Protein AF-0000000078333696 (afdb_homodimer)

Sequence (226 aa):
MVEEHDRLLPIANVGRIMKQILPANAKISKEAKETIQECASEFISFVTVEASDKCHKENRKTVNGDDICWALGSLGLDHHAEATGRYLYKFREFERERANQSKAITAGREQKDMVEEHDRLLPIANVGRIMKQILPANAKISKEAKETIQECASEFISFVTVEASDKCHKENRKTVNGDDICWALGSLGLDHHAEATGRYLYKFREFERERANQSKAITAGREQKD

Foldseek 3Di:
DCPPVNQWDDLVVQVVVVCVVDDPPDDDDPVRSVVCRVVVSVVVVQLVVQLVVVCVVVVHDDRDLVSSLVSCVVVVNPVVSVVSVVVVVVVVVVVVVVVVVVVVVVVVVVVVD/DCPPVNQWDDLVVQVVVVCVVDPPPDDDDPVRSVVCRVVVSVVVVQLVVQLVVVCVVVVHDDRDLVSSLVSCVVVVNPVVSVVSVVVVVVVVVVVVVVVVVVVVVVVVVVVVD

Solvent-accessible surface area (backbone atoms only — not comparable to full-atom values): 11996 Å² total; per-residue (Å²): 127,84,54,81,74,61,63,43,54,61,56,70,60,48,44,50,41,43,54,70,70,45,62,90,82,52,43,71,36,71,55,23,47,51,44,50,26,52,49,47,31,47,49,50,42,51,38,43,48,48,14,43,52,53,30,50,76,67,76,45,54,61,33,36,41,67,37,42,35,49,23,27,44,74,72,68,35,47,68,53,18,51,54,43,44,52,52,50,49,54,50,50,53,48,52,51,48,51,52,50,50,55,52,50,57,56,54,55,53,61,74,73,105,126,86,56,82,76,62,63,44,57,61,56,70,60,48,44,50,40,42,54,72,68,45,63,91,83,52,43,71,35,72,57,22,47,52,44,51,26,51,48,46,30,47,50,50,42,52,39,44,48,48,14,43,51,53,29,49,77,66,74,45,53,60,34,35,42,66,36,43,34,48,23,28,42,74,72,68,35,46,70,54,19,52,56,43,44,53,52,52,50,54,50,48,53,49,50,51,49,51,52,50,51,55,52,48,56,57,54,56,52,62,74,73,103

Organism: Daucus carota subsp. sativus (NCBI:txid79200)

pLDDT: mean 87.22, std 14.12, range [25.44, 98.31]

Secondary structure (DSSP, 8-state):
---GGGSS--HHHHHHHHHHHS-TT-EE-HHHHHHHHHHHHHHHHHHHHHHHHHHHHTT-SEE-HHHHHHHHHHTT-HHHHHHHHHHHHHHHHHHHHHHHHHHHHHHHHHHH-/---GGGSS--HHHHHHHHHHHS-TT-EE-HHHHHHHHHHHHHHHHHHHHHHHHHHHHTT-SEE-HHHHHHHHHHTT-HHHHHHHHHHHHHHHHHHHHHHHHHHHHHHHHHHH-

Structure (mmCIF, N/CA/C/O backbone):
data_AF-0000000078333696-model_v1
#
loop_
_entity.id
_entity.type
_entity.pdbx_description
1 polymer 'Transcription factor CBF/NF-Y/archaeal histone domain-containing protein'
#
loop_
_atom_site.group_PDB
_atom_site.id
_atom_site.type_symbol
_atom_site.label_atom_id
_atom_site.label_alt_id
_atom_site.label_comp_id
_atom_site.label_asym_id
_atom_site.label_entity_id
_atom_site.label_seq_id
_atom_site.pdbx_PDB_ins_code
_atom_site.Cartn_x
_atom_site.Cartn_y
_atom_site.Cartn_z
_atom_site.occupancy
_atom_site.B_iso_or_equiv
_atom_site.auth_seq_id
_atom_site.auth_comp_id
_atom_site.auth_asym_id
_atom_site.auth_atom_id
_atom_site.pdbx_PDB_model_num
ATOM 1 N N . MET A 1 1 ? 13.523 13.781 -15.227 1 25.58 1 MET A N 1
ATOM 2 C CA . MET A 1 1 ? 12.953 12.531 -15.727 1 25.58 1 MET A CA 1
ATOM 3 C C . MET A 1 1 ? 12.508 11.633 -14.57 1 25.58 1 MET A C 1
ATOM 5 O O . MET A 1 1 ? 13.336 11.156 -13.797 1 25.58 1 MET A O 1
ATOM 9 N N . VAL A 1 2 ? 11.594 11.914 -13.797 1 37.41 2 VAL A N 1
ATOM 10 C CA . VAL A 1 2 ? 11.195 11.18 -12.602 1 37.41 2 VAL A CA 1
ATOM 11 C C . VAL A 1 2 ? 11.211 9.68 -12.891 1 37.41 2 VAL A C 1
ATOM 13 O O . VAL A 1 2 ? 10.516 9.211 -13.797 1 37.41 2 VAL A O 1
ATOM 16 N N . GLU A 1 3 ? 12.273 8.875 -12.945 1 42.75 3 GLU A N 1
ATOM 17 C CA . GLU A 1 3 ? 12.5 7.496 -13.359 1 42.75 3 GLU A CA 1
ATOM 18 C C . GLU A 1 3 ? 11.352 6.59 -12.922 1 42.75 3 GLU A C 1
ATOM 20 O O . GLU A 1 3 ? 10.727 6.832 -11.898 1 42.75 3 GLU A O 1
ATOM 25 N N . GLU A 1 4 ? 10.641 5.891 -13.797 1 44.59 4 GLU A N 1
ATOM 26 C CA . GLU A 1 4 ? 9.586 4.898 -13.672 1 44.59 4 GLU A CA 1
ATOM 27 C C . GLU A 1 4 ? 9.664 4.172 -12.328 1 44.59 4 GLU A C 1
ATOM 29 O O . GLU A 1 4 ? 8.641 3.812 -11.742 1 44.59 4 GLU A O 1
ATOM 34 N N . HIS A 1 5 ? 10.961 4.039 -11.742 1 52.16 5 HIS A N 1
ATOM 35 C CA . HIS A 1 5 ? 11.312 3.344 -10.508 1 52.16 5 HIS A CA 1
ATOM 36 C C . HIS A 1 5 ? 10.812 4.105 -9.281 1 52.16 5 HIS A C 1
ATOM 38 O O . HIS A 1 5 ? 10.547 3.506 -8.242 1 52.16 5 HIS A O 1
ATOM 44 N N . ASP A 1 6 ? 10.391 5.379 -9.656 1 66.19 6 ASP A N 1
ATOM 45 C CA . ASP A 1 6 ? 10.141 6.27 -8.531 1 66.19 6 ASP A CA 1
ATOM 46 C C . ASP A 1 6 ? 8.664 6.25 -8.133 1 66.19 6 ASP A C 1
ATOM 48 O O . ASP A 1 6 ? 8.305 6.727 -7.051 1 66.19 6 ASP A O 1
ATOM 52 N N . ARG A 1 7 ? 7.969 5.535 -8.883 1 87.19 7 ARG A N 1
ATOM 53 C CA . ARG A 1 7 ? 6.535 5.672 -8.641 1 87.19 7 ARG A CA 1
ATOM 54 C C . ARG A 1 7 ? 5.988 4.457 -7.898 1 87.19 7 ARG A C 1
ATOM 56 O O . ARG A 1 7 ? 4.91 4.516 -7.305 1 87.19 7 ARG A O 1
ATOM 63 N N . LEU A 1 8 ? 6.742 3.5 -7.887 1 94.19 8 LEU A N 1
ATOM 64 C CA . LEU A 1 8 ? 6.262 2.258 -7.293 1 94.19 8 LEU A CA 1
ATOM 65 C C . LEU A 1 8 ? 7.02 1.945 -6.004 1 94.19 8 LEU A C 1
ATOM 67 O O . LEU A 1 8 ? 8.188 2.301 -5.867 1 94.19 8 LEU A O 1
ATOM 71 N N . LEU A 1 9 ? 6.273 1.305 -5.176 1 96.94 9 LEU A N 1
ATOM 72 C CA . LEU A 1 9 ? 6.949 0.754 -4.008 1 96.94 9 LEU A CA 1
ATOM 73 C C . LEU A 1 9 ? 8.023 -0.243 -4.422 1 96.94 9 LEU A C 1
A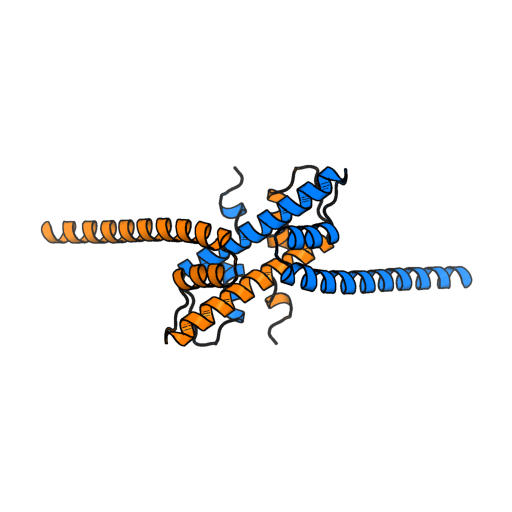TOM 75 O O . LEU A 1 9 ? 7.836 -1.013 -5.367 1 96.94 9 LEU A O 1
ATOM 79 N N . PRO A 1 10 ? 9.203 -0.18 -3.658 1 95.5 10 PRO A N 1
ATOM 80 C CA . PRO A 1 10 ? 10.172 -1.238 -3.955 1 95.5 10 PRO A CA 1
ATOM 81 C C . PRO A 1 10 ? 9.578 -2.639 -3.816 1 95.5 10 PRO A C 1
ATOM 83 O O . PRO A 1 10 ? 8.961 -2.951 -2.799 1 95.5 10 PRO A O 1
ATOM 86 N N . ILE A 1 11 ? 9.859 -3.475 -4.754 1 95.81 11 ILE A N 1
ATOM 87 C CA . ILE A 1 11 ? 9.227 -4.785 -4.859 1 95.81 11 ILE A CA 1
ATOM 88 C C . ILE A 1 11 ? 9.688 -5.668 -3.699 1 95.81 11 ILE A C 1
ATOM 90 O O . ILE A 1 11 ? 8.922 -6.5 -3.205 1 95.81 11 ILE A O 1
ATOM 94 N N . ALA A 1 12 ? 10.992 -5.48 -3.283 1 95.81 12 ALA A N 1
ATOM 95 C CA . ALA A 1 12 ? 11.516 -6.273 -2.178 1 95.81 12 ALA A CA 1
ATOM 96 C C . ALA A 1 12 ? 10.742 -6.008 -0.892 1 95.81 12 ALA A C 1
ATOM 98 O O . ALA A 1 12 ? 10.523 -6.922 -0.092 1 95.81 12 ALA A O 1
ATOM 99 N N . ASN A 1 13 ? 10.328 -4.82 -0.695 1 96 13 ASN A N 1
ATOM 100 C CA . ASN A 1 13 ? 9.539 -4.469 0.484 1 96 13 ASN A CA 1
ATOM 101 C C . ASN A 1 13 ? 8.148 -5.09 0.435 1 96 13 ASN A C 1
ATOM 103 O O . ASN A 1 13 ? 7.637 -5.566 1.452 1 96 13 ASN A O 1
ATOM 107 N N . VAL A 1 14 ? 7.488 -5.031 -0.714 1 97.31 14 VAL A N 1
ATOM 108 C CA . VAL A 1 14 ? 6.18 -5.641 -0.924 1 97.31 14 VAL A CA 1
ATOM 109 C C . VAL A 1 14 ? 6.258 -7.141 -0.668 1 97.31 14 VAL A C 1
ATOM 111 O O . VAL A 1 14 ? 5.445 -7.695 0.077 1 97.31 14 VAL A O 1
ATOM 114 N N . GLY A 1 15 ? 7.25 -7.758 -1.287 1 96.81 15 GLY A N 1
ATOM 115 C CA . GLY A 1 15 ? 7.441 -9.188 -1.108 1 96.81 15 GLY A CA 1
ATOM 116 C C . GLY A 1 15 ? 7.637 -9.586 0.342 1 96.81 15 GLY A C 1
ATOM 117 O O . GLY A 1 15 ? 7.148 -10.633 0.776 1 96.81 15 GLY A O 1
ATOM 118 N N . ARG A 1 16 ? 8.391 -8.797 1.044 1 96.06 16 ARG A N 1
ATOM 119 C CA . ARG A 1 16 ? 8.641 -9.07 2.457 1 96.06 16 ARG A CA 1
ATOM 120 C C . ARG A 1 16 ? 7.336 -9.094 3.246 1 96.06 16 ARG A C 1
ATOM 122 O O . ARG A 1 16 ? 7.109 -10 4.051 1 96.06 16 ARG A O 1
ATOM 129 N N . ILE A 1 17 ? 6.469 -8.125 3.045 1 97 17 ILE A N 1
ATOM 130 C CA . ILE A 1 17 ? 5.191 -8.062 3.746 1 97 17 ILE A CA 1
ATOM 131 C C . ILE A 1 17 ? 4.328 -9.266 3.357 1 97 17 ILE A C 1
ATOM 133 O O . ILE A 1 17 ? 3.693 -9.883 4.215 1 97 17 ILE A O 1
ATOM 137 N N . MET A 1 18 ? 4.301 -9.57 2.092 1 97.5 18 MET A N 1
ATOM 138 C CA . MET A 1 18 ? 3.494 -10.695 1.628 1 97.5 18 MET A CA 1
ATOM 139 C C . MET A 1 18 ? 3.961 -12 2.266 1 97.5 18 MET A C 1
ATOM 141 O O . MET A 1 18 ? 3.145 -12.789 2.732 1 97.5 18 MET A O 1
ATOM 145 N N . LYS A 1 19 ? 5.195 -12.227 2.287 1 96.38 19 LYS A N 1
ATOM 146 C CA . LYS A 1 19 ? 5.762 -13.469 2.795 1 96.38 19 LYS A CA 1
ATOM 147 C C . LYS A 1 19 ? 5.422 -13.672 4.27 1 96.38 19 LYS A C 1
ATOM 149 O O . LYS A 1 19 ? 5.227 -14.805 4.719 1 96.38 19 LYS A O 1
ATOM 154 N N . GLN A 1 20 ? 5.383 -12.633 4.973 1 95.12 20 GLN A N 1
ATOM 155 C CA . GLN A 1 20 ? 5.117 -12.695 6.406 1 95.12 20 GLN A CA 1
ATOM 156 C C . GLN A 1 20 ? 3.699 -13.203 6.676 1 95.12 20 GLN A C 1
ATOM 158 O O . GLN A 1 20 ? 3.418 -13.727 7.758 1 95.12 20 GLN A O 1
ATOM 163 N N . ILE A 1 21 ? 2.83 -13.023 5.781 1 93.62 21 ILE A N 1
ATOM 164 C CA . ILE A 1 21 ? 1.417 -13.344 5.945 1 93.62 21 ILE A CA 1
ATOM 165 C C . ILE A 1 21 ? 1.172 -14.805 5.555 1 93.62 21 ILE A C 1
ATOM 167 O O . ILE A 1 21 ? 0.173 -15.398 5.957 1 93.62 21 ILE A O 1
ATOM 171 N N . LEU A 1 22 ? 2.053 -15.328 4.816 1 95.31 22 LEU A N 1
ATOM 172 C CA . LEU A 1 22 ? 1.836 -16.641 4.203 1 95.31 22 LEU A CA 1
ATOM 173 C C . LEU A 1 22 ? 2.41 -17.75 5.078 1 95.31 22 LEU A C 1
ATOM 175 O O . LEU A 1 22 ? 3.365 -17.531 5.824 1 95.31 22 LEU A O 1
ATOM 179 N N . PRO A 1 23 ? 1.743 -18.953 4.98 1 92.5 23 PRO A N 1
ATOM 180 C CA . PRO A 1 23 ? 2.391 -20.109 5.609 1 92.5 23 PRO A CA 1
ATOM 181 C C . PRO A 1 23 ? 3.777 -20.391 5.039 1 92.5 23 PRO A C 1
ATOM 183 O O . PRO A 1 23 ? 4.102 -19.938 3.941 1 92.5 23 PRO A O 1
ATOM 186 N N . ALA A 1 24 ? 4.574 -21.172 5.777 1 91.19 24 ALA A N 1
ATOM 187 C CA . ALA A 1 24 ? 5.98 -21.422 5.457 1 91.19 24 ALA A CA 1
ATOM 188 C C . ALA A 1 24 ? 6.121 -22.125 4.109 1 91.19 24 ALA A C 1
ATOM 190 O O . ALA A 1 24 ? 7.094 -21.906 3.385 1 91.19 24 ALA A O 1
ATOM 191 N N . ASN A 1 25 ? 5.188 -22.922 3.73 1 92.69 25 ASN A N 1
ATOM 192 C CA . ASN A 1 25 ? 5.32 -23.734 2.527 1 92.69 25 ASN A CA 1
ATOM 193 C C . ASN A 1 25 ? 4.688 -23.062 1.317 1 92.69 25 ASN A C 1
ATOM 195 O O . ASN A 1 25 ? 4.703 -23.609 0.213 1 92.69 25 ASN A O 1
ATOM 199 N N . ALA A 1 26 ? 4.172 -21.875 1.542 1 95.56 26 ALA A N 1
ATOM 200 C CA . ALA A 1 26 ? 3.516 -21.172 0.44 1 95.56 26 ALA A CA 1
ATOM 201 C C . ALA A 1 26 ? 4.527 -20.391 -0.394 1 95.56 26 ALA A C 1
ATOM 203 O O . ALA A 1 26 ? 5.555 -19.938 0.124 1 95.56 26 ALA A O 1
ATOM 204 N N . LYS A 1 27 ? 4.273 -20.281 -1.709 1 97.25 27 LYS A N 1
ATOM 205 C CA . LYS A 1 27 ? 5.098 -19.531 -2.648 1 97.25 27 LYS A CA 1
ATOM 206 C C . LYS A 1 27 ? 4.305 -18.391 -3.275 1 97.25 27 LYS A C 1
ATOM 208 O O . LYS A 1 27 ? 3.074 -18.406 -3.283 1 97.25 27 LYS A O 1
ATOM 213 N N . ILE A 1 28 ? 5.059 -17.453 -3.727 1 98.06 28 ILE A N 1
ATOM 214 C CA . ILE A 1 28 ? 4.488 -16.297 -4.41 1 98.06 28 ILE A CA 1
ATOM 215 C C . ILE A 1 28 ? 5.152 -16.125 -5.777 1 98.06 28 ILE A C 1
ATOM 217 O O . ILE A 1 28 ? 6.383 -16.094 -5.875 1 98.06 28 ILE A O 1
ATOM 221 N N . SER A 1 29 ? 4.328 -16.047 -6.746 1 96.19 29 SER A N 1
ATOM 222 C CA . SER A 1 29 ? 4.895 -15.852 -8.078 1 96.19 29 SER A CA 1
ATOM 223 C C . SER A 1 29 ? 5.422 -14.43 -8.25 1 96.19 29 SER A C 1
ATOM 225 O O . SER A 1 29 ? 5.047 -13.531 -7.492 1 96.19 29 SER A O 1
ATOM 227 N N . LYS A 1 30 ? 6.293 -14.242 -9.273 1 93.06 30 LYS A N 1
ATOM 228 C CA . LYS A 1 30 ? 6.785 -12.906 -9.617 1 93.06 30 LYS A CA 1
ATOM 229 C C . LYS A 1 30 ? 5.637 -11.984 -10.016 1 93.06 30 LYS A C 1
ATOM 231 O O . LYS A 1 30 ? 5.59 -10.828 -9.602 1 93.06 30 LYS A O 1
ATOM 236 N N . GLU A 1 31 ? 4.746 -12.438 -10.711 1 92.19 31 GLU A N 1
ATOM 237 C CA . GLU A 1 31 ? 3.605 -11.648 -11.18 1 92.19 31 GLU A CA 1
ATOM 238 C C . GLU A 1 31 ? 2.721 -11.211 -10.016 1 92.19 31 GLU A C 1
ATOM 240 O O . GLU A 1 31 ? 2.178 -10.109 -10.023 1 92.19 31 GLU A O 1
ATOM 245 N N . ALA A 1 32 ? 2.559 -12.109 -9.102 1 95.88 32 ALA A N 1
ATOM 246 C CA . ALA A 1 32 ? 1.756 -11.766 -7.93 1 95.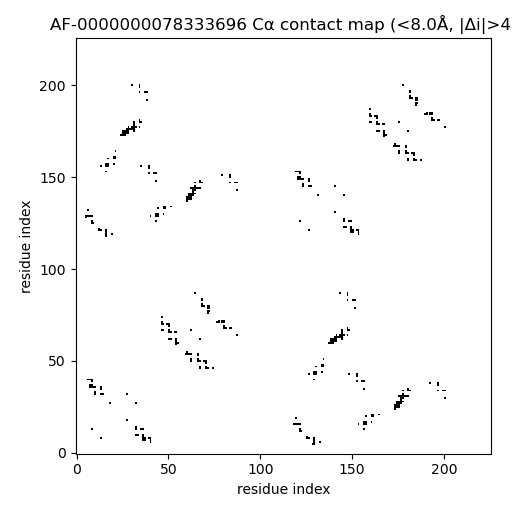88 32 ALA A CA 1
ATOM 247 C C . ALA A 1 32 ? 2.379 -10.609 -7.156 1 95.88 32 ALA A C 1
ATOM 249 O O . ALA A 1 32 ? 1.685 -9.664 -6.773 1 95.88 32 ALA A O 1
ATOM 250 N N . LYS A 1 33 ? 3.637 -10.688 -6.957 1 95.88 33 LYS A N 1
ATOM 251 C CA . LYS A 1 33 ? 4.344 -9.617 -6.262 1 95.88 33 LYS A CA 1
ATOM 252 C C . LYS A 1 33 ? 4.215 -8.289 -7.016 1 95.88 33 LYS A C 1
ATOM 254 O O . LYS A 1 33 ? 3.969 -7.246 -6.406 1 95.88 33 LYS A O 1
ATOM 259 N N . GLU A 1 34 ? 4.387 -8.375 -8.258 1 93.19 34 GLU A N 1
ATOM 260 C CA . GLU A 1 34 ? 4.312 -7.172 -9.086 1 93.19 34 GLU A CA 1
ATOM 261 C C . GLU A 1 34 ? 2.898 -6.594 -9.094 1 93.19 34 GLU A C 1
ATOM 263 O O . GLU A 1 34 ? 2.721 -5.375 -9.141 1 93.19 34 GLU A O 1
ATOM 268 N N . THR A 1 35 ? 1.94 -7.453 -9.078 1 93.5 35 THR A N 1
ATOM 269 C CA . THR A 1 35 ? 0.55 -7.012 -9.039 1 93.5 35 THR A CA 1
ATOM 270 C C . THR A 1 35 ? 0.254 -6.266 -7.742 1 93.5 35 THR A C 1
ATOM 272 O O . THR A 1 35 ? -0.361 -5.195 -7.762 1 93.5 35 T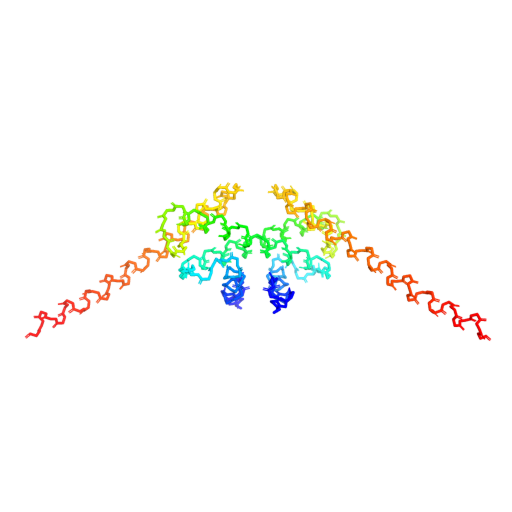HR A O 1
ATOM 275 N N . ILE A 1 36 ? 0.665 -6.809 -6.617 1 97 36 ILE A N 1
ATOM 276 C CA . ILE A 1 36 ? 0.468 -6.148 -5.332 1 97 36 ILE A CA 1
ATOM 277 C C . ILE A 1 36 ? 1.27 -4.852 -5.289 1 97 36 ILE A C 1
ATOM 279 O O . ILE A 1 36 ? 0.814 -3.852 -4.727 1 97 36 ILE A O 1
ATOM 283 N N . GLN A 1 37 ? 2.457 -4.918 -5.863 1 95.56 37 GLN A N 1
ATOM 284 C CA . GLN A 1 37 ? 3.277 -3.713 -5.934 1 95.56 37 GLN A CA 1
ATOM 285 C C . GLN A 1 37 ? 2.52 -2.57 -6.605 1 95.56 37 GLN A C 1
ATOM 287 O O . GLN A 1 37 ? 2.48 -1.455 -6.086 1 95.56 37 GLN A O 1
ATOM 292 N N . GLU A 1 38 ? 1.954 -2.812 -7.688 1 92.56 38 GLU A N 1
ATOM 293 C CA . GLU A 1 38 ? 1.198 -1.819 -8.445 1 92.56 38 GLU A CA 1
ATOM 294 C C . GLU A 1 38 ? -0.027 -1.348 -7.664 1 92.56 38 GLU A C 1
ATOM 296 O O . GLU A 1 38 ? -0.242 -0.144 -7.504 1 92.56 38 GLU A O 1
ATOM 301 N N . CYS A 1 39 ? -0.829 -2.266 -7.172 1 93.56 39 CYS A N 1
ATOM 302 C CA . CYS A 1 39 ? -2.076 -1.916 -6.5 1 93.56 39 CYS A CA 1
ATOM 303 C C . CYS A 1 39 ? -1.806 -1.141 -5.215 1 93.56 39 CYS A C 1
ATOM 305 O O . CYS A 1 39 ? -2.496 -0.164 -4.918 1 93.56 39 CYS A O 1
ATOM 307 N N . ALA A 1 40 ? -0.78 -1.563 -4.449 1 96.44 40 ALA A N 1
ATOM 308 C CA . ALA A 1 40 ? -0.454 -0.885 -3.197 1 96.44 40 ALA A CA 1
ATOM 309 C C . ALA A 1 40 ? 0.069 0.525 -3.459 1 96.44 40 ALA A C 1
ATOM 311 O O . ALA A 1 40 ? -0.253 1.46 -2.721 1 96.44 40 ALA A O 1
ATOM 312 N N . SER A 1 41 ? 0.91 0.677 -4.496 1 95.25 41 SER A N 1
ATOM 313 C CA . SER A 1 41 ? 1.396 2.002 -4.863 1 95.25 41 SER A CA 1
ATOM 314 C C . SER A 1 41 ? 0.251 2.914 -5.293 1 95.25 41 SER A C 1
ATOM 316 O O . SER A 1 41 ? 0.209 4.086 -4.914 1 95.25 41 SER A O 1
ATOM 318 N N . GLU A 1 42 ? -0.638 2.469 -6.031 1 93.81 42 GLU A N 1
ATOM 319 C 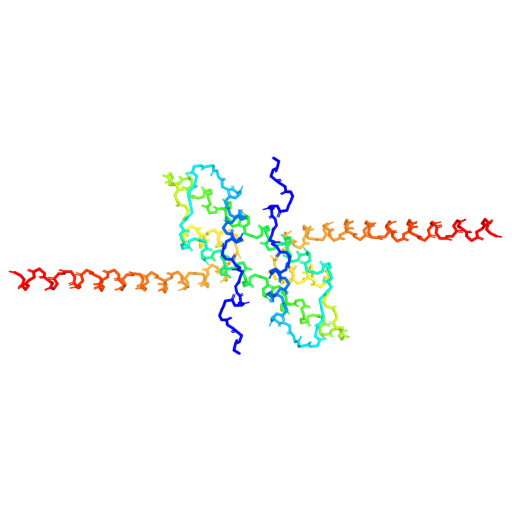CA . GLU A 1 42 ? -1.814 3.225 -6.449 1 93.81 42 GLU A CA 1
ATOM 320 C C . GLU A 1 42 ? -2.693 3.584 -5.254 1 93.81 42 GLU A C 1
ATOM 322 O O . GLU A 1 42 ? -3.252 4.68 -5.195 1 93.81 42 GLU A O 1
ATOM 327 N N . PHE A 1 43 ? -2.863 2.572 -4.387 1 95.56 43 PHE A N 1
ATOM 328 C CA . PHE A 1 43 ? -3.617 2.799 -3.158 1 95.56 43 PHE A CA 1
ATOM 329 C C . PHE A 1 43 ? -3.08 4.012 -2.408 1 95.56 43 PHE A C 1
ATOM 331 O O . PHE A 1 43 ? -3.844 4.902 -2.029 1 95.56 43 PHE A O 1
ATOM 338 N N . ILE A 1 44 ? -1.782 4.086 -2.225 1 97.44 44 ILE A N 1
ATOM 339 C CA . ILE A 1 44 ? -1.144 5.211 -1.551 1 97.44 44 ILE A CA 1
ATOM 340 C C . ILE A 1 44 ? -1.428 6.5 -2.318 1 97.44 44 ILE A C 1
ATOM 342 O O . ILE A 1 44 ? -1.806 7.512 -1.725 1 97.44 44 ILE A O 1
ATOM 346 N N . SER A 1 45 ? -1.252 6.441 -3.594 1 95.81 45 SER A N 1
ATOM 347 C CA . SER A 1 45 ? -1.44 7.621 -4.43 1 95.81 45 SER A CA 1
ATOM 348 C C . SER A 1 45 ? -2.877 8.125 -4.359 1 95.81 45 SER A C 1
ATOM 350 O O . SER A 1 45 ? -3.111 9.328 -4.211 1 95.81 45 SER A O 1
ATOM 352 N N . PHE A 1 46 ? -3.826 7.27 -4.398 1 95.38 46 PHE A N 1
ATOM 353 C CA . PHE A 1 46 ? -5.234 7.648 -4.414 1 95.38 46 PHE A CA 1
ATOM 354 C C . PHE A 1 46 ? -5.637 8.305 -3.098 1 95.38 46 PHE A C 1
ATOM 356 O O . PHE A 1 46 ? -6.309 9.336 -3.094 1 95.38 46 PHE A O 1
ATOM 363 N N . VAL A 1 47 ? -5.273 7.68 -2.072 1 97.56 47 VAL A N 1
ATOM 364 C CA . VAL A 1 47 ? -5.605 8.242 -0.765 1 97.56 47 VAL A CA 1
ATOM 365 C C . VAL A 1 47 ? -4.934 9.602 -0.597 1 97.56 47 VAL A C 1
ATOM 367 O O . VAL A 1 47 ? -5.543 10.547 -0.097 1 97.56 47 VAL A O 1
ATOM 370 N N . THR A 1 48 ? -3.672 9.68 -1.004 1 98.12 48 THR A N 1
ATOM 371 C CA . THR A 1 48 ? -2.91 10.922 -0.867 1 98.12 48 THR A CA 1
ATOM 372 C C . THR A 1 48 ? -3.543 12.039 -1.688 1 98.12 48 THR A C 1
ATOM 374 O O . THR A 1 48 ? -3.672 13.172 -1.212 1 98.12 48 THR A O 1
ATOM 377 N N . VAL A 1 49 ? -3.908 11.742 -2.877 1 97.56 49 VAL A N 1
ATOM 378 C CA . VAL A 1 49 ? -4.539 12.727 -3.744 1 97.56 49 VAL A CA 1
ATOM 379 C C . VAL A 1 49 ? -5.836 13.227 -3.107 1 97.56 49 VAL A C 1
ATOM 381 O O . VAL A 1 49 ? -6.082 14.43 -3.043 1 97.56 49 VAL A O 1
ATOM 384 N N . GLU A 1 50 ? -6.641 12.328 -2.641 1 98.12 50 GLU A N 1
ATOM 385 C CA . GLU A 1 50 ? -7.91 12.664 -2.004 1 98.12 50 GLU A CA 1
ATOM 386 C C . GLU A 1 50 ? -7.699 13.539 -0.771 1 98.12 50 GLU A C 1
ATOM 388 O O . GLU A 1 50 ? -8.406 14.531 -0.576 1 98.12 50 GLU A O 1
ATOM 393 N N . ALA A 1 51 ? -6.785 13.164 0.038 1 98.31 51 ALA A N 1
ATOM 394 C CA . ALA A 1 51 ? -6.465 13.922 1.242 1 98.31 51 ALA A CA 1
ATOM 395 C C . ALA A 1 51 ? -5.926 15.312 0.891 1 98.31 51 ALA A C 1
ATOM 397 O O . ALA A 1 51 ? -6.297 16.297 1.521 1 98.31 51 ALA A O 1
ATOM 398 N N . SER A 1 52 ? -5.094 15.312 -0.072 1 98 52 SER A N 1
ATOM 399 C CA . SER A 1 52 ? -4.492 16.562 -0.513 1 98 52 SER A CA 1
ATOM 400 C C . SER A 1 52 ? -5.547 17.531 -1.053 1 98 52 SER A C 1
ATOM 402 O O . SER A 1 52 ? -5.488 18.734 -0.793 1 98 52 SER A O 1
ATOM 404 N N . ASP A 1 53 ? -6.457 17.031 -1.835 1 97.5 53 ASP A N 1
ATOM 405 C CA . ASP A 1 53 ? -7.543 17.828 -2.383 1 97.5 53 ASP A CA 1
ATOM 406 C C . ASP A 1 53 ? -8.359 18.484 -1.269 1 97.5 53 ASP A C 1
ATOM 408 O O . ASP A 1 53 ? -8.711 19.656 -1.35 1 97.5 53 ASP A O 1
ATOM 412 N N . LYS A 1 54 ? -8.695 17.703 -0.29 1 97 54 LYS A N 1
ATOM 413 C CA . LYS A 1 54 ? -9.414 18.234 0.866 1 97 54 LYS A CA 1
ATOM 414 C C . LYS A 1 54 ? -8.617 19.328 1.558 1 97 54 LYS A C 1
ATOM 416 O O . LYS A 1 54 ? -9.164 20.391 1.896 1 97 54 LYS A O 1
ATOM 421 N N . CYS A 1 55 ? -7.398 19 1.771 1 96.75 55 CYS A N 1
ATOM 422 C CA . CYS A 1 55 ? -6.504 19.953 2.412 1 96.75 55 CYS A CA 1
ATOM 423 C C . CYS A 1 55 ? -6.457 21.266 1.632 1 96.75 55 CYS A C 1
ATOM 425 O O . CYS A 1 55 ? -6.516 22.344 2.221 1 96.75 55 CYS A O 1
ATOM 427 N N . HIS A 1 56 ? -6.379 21.219 0.366 1 95.75 56 HIS A N 1
ATOM 428 C CA . HIS A 1 56 ? -6.316 22.375 -0.511 1 95.75 56 HIS A CA 1
ATOM 429 C C . HIS A 1 56 ? -7.621 23.172 -0.468 1 95.75 56 HIS A C 1
ATOM 431 O O . HIS A 1 56 ? -7.602 24.406 -0.406 1 95.75 56 HIS A O 1
ATOM 437 N N . LYS A 1 57 ? -8.688 22.5 -0.511 1 97.12 57 LYS A N 1
ATOM 438 C CA . LYS A 1 57 ? -9.992 23.141 -0.456 1 97.12 57 LYS A CA 1
ATOM 439 C C . LYS A 1 57 ? -10.164 23.922 0.844 1 97.12 57 LYS A C 1
ATOM 441 O O . LYS A 1 57 ? -10.875 24.922 0.881 1 97.12 57 LYS A O 1
ATOM 446 N N . GLU A 1 58 ? -9.461 23.5 1.855 1 97.81 58 GLU A N 1
ATOM 447 C CA . GLU A 1 58 ? -9.539 24.141 3.162 1 97.81 58 GLU A CA 1
ATOM 448 C C . GLU A 1 58 ? -8.438 25.172 3.336 1 97.81 58 GLU A C 1
ATOM 450 O O . GLU A 1 58 ? -8.25 25.719 4.43 1 97.81 58 GLU A O 1
ATOM 455 N N . ASN A 1 59 ? -7.703 25.516 2.393 1 96.81 59 ASN A N 1
ATOM 456 C CA . ASN A 1 59 ? -6.629 26.5 2.348 1 96.81 59 ASN A CA 1
ATOM 457 C C . ASN A 1 59 ? -5.531 26.188 3.359 1 96.81 59 ASN A C 1
ATOM 459 O O . ASN A 1 59 ? -5.035 27.078 4.047 1 96.81 59 ASN A O 1
ATOM 463 N N . ARG A 1 60 ? -5.277 24.938 3.484 1 96.88 60 ARG A N 1
ATOM 464 C CA . ARG A 1 60 ? -4.172 24.469 4.309 1 96.88 60 ARG A CA 1
ATOM 465 C C . ARG A 1 60 ? -3.025 23.953 3.443 1 96.88 60 ARG A C 1
ATOM 467 O O . ARG A 1 60 ? -3.234 23.578 2.287 1 96.88 60 ARG A O 1
ATOM 474 N N . LYS A 1 61 ? -1.897 23.969 4.07 1 95.88 61 LYS A N 1
ATOM 475 C CA . LYS A 1 61 ? -0.718 23.562 3.309 1 95.88 61 LYS A CA 1
ATOM 476 C C . LYS A 1 61 ? -0.243 22.172 3.717 1 95.88 61 LYS A C 1
ATOM 478 O O . LYS A 1 61 ? 0.404 21.484 2.932 1 95.88 61 LYS A O 1
ATOM 483 N N . THR A 1 62 ? -0.505 21.797 4.977 1 98 62 THR A N 1
ATOM 484 C CA . THR A 1 62 ? 0.003 20.547 5.523 1 98 62 THR A CA 1
ATOM 485 C C . THR A 1 62 ? -1.101 19.5 5.578 1 98 62 THR A C 1
ATOM 487 O O . THR A 1 62 ? -2.117 19.688 6.246 1 98 62 THR A O 1
ATOM 490 N N . VAL A 1 63 ? -0.894 18.391 4.797 1 98.06 63 VAL A N 1
ATOM 491 C CA . VAL A 1 63 ? -1.76 17.219 4.906 1 98.06 63 VAL A CA 1
ATOM 492 C C . VAL A 1 63 ? -1.495 16.5 6.23 1 98.06 63 VAL A C 1
ATOM 494 O O . VAL A 1 63 ? -0.362 16.109 6.516 1 98.06 63 VAL A O 1
ATOM 497 N N . ASN A 1 64 ? -2.486 16.359 7.027 1 95.69 64 ASN A N 1
ATOM 498 C CA . ASN A 1 64 ? -2.307 15.734 8.336 1 95.69 64 ASN A CA 1
ATOM 499 C C . ASN A 1 64 ? -3.02 14.383 8.422 1 95.69 64 ASN A C 1
ATOM 501 O O . ASN A 1 64 ? -3.555 13.898 7.426 1 95.69 64 ASN A O 1
ATOM 505 N N . GLY A 1 65 ? -2.926 13.766 9.57 1 95.19 65 GLY A N 1
ATOM 506 C CA . GLY A 1 65 ? -3.5 12.445 9.773 1 95.19 65 GLY A CA 1
ATOM 507 C C . GLY A 1 65 ? -5.008 12.414 9.594 1 95.19 65 GLY A C 1
ATOM 508 O O . GLY A 1 65 ? -5.555 11.453 9.055 1 95.19 65 GLY A O 1
ATOM 509 N N . ASP A 1 66 ? -5.625 13.516 10.062 1 94.62 66 ASP A N 1
ATOM 510 C CA . ASP A 1 66 ? -7.078 13.586 9.93 1 94.62 66 ASP A CA 1
ATOM 511 C C . ASP A 1 66 ? -7.492 13.617 8.461 1 94.62 66 ASP A C 1
ATOM 513 O O . ASP A 1 66 ? -8.531 13.078 8.094 1 94.62 66 ASP A O 1
ATOM 517 N N . ASP A 1 67 ? -6.73 14.281 7.688 1 97.12 67 ASP A N 1
ATOM 518 C CA . ASP A 1 67 ? -7.008 14.328 6.254 1 97.12 67 ASP A CA 1
ATOM 519 C C . ASP A 1 67 ? -6.969 12.922 5.648 1 97.12 67 ASP A C 1
ATOM 521 O O . ASP A 1 67 ? -7.797 12.594 4.797 1 97.12 67 ASP A O 1
ATOM 525 N N . ILE A 1 68 ? -6.004 12.156 6.094 1 97.44 68 ILE A N 1
ATOM 526 C CA . ILE A 1 68 ? -5.855 10.805 5.574 1 97.44 68 ILE A CA 1
ATOM 527 C C . ILE A 1 68 ? -7.047 9.953 6.008 1 97.44 68 ILE A C 1
ATOM 529 O O . ILE A 1 68 ? -7.629 9.227 5.195 1 97.44 68 ILE A O 1
ATOM 533 N N . CYS A 1 69 ? -7.406 10.016 7.25 1 9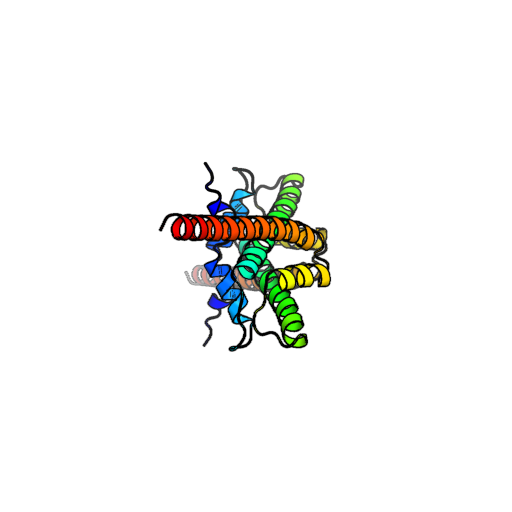5.31 69 CYS A N 1
ATOM 534 C CA . CYS A 1 69 ? -8.547 9.25 7.746 1 95.31 69 CYS A CA 1
ATOM 535 C C . CYS A 1 69 ? -9.812 9.609 6.984 1 95.31 69 CYS A C 1
ATOM 537 O O . CYS A 1 69 ? -10.594 8.727 6.613 1 95.31 69 CYS A O 1
ATOM 539 N N . TRP A 1 70 ? -9.992 10.844 6.816 1 96.44 70 TRP A N 1
ATOM 540 C CA . TRP A 1 70 ? -11.148 11.297 6.059 1 96.44 70 TRP A CA 1
ATOM 541 C C . TRP A 1 70 ? -11.125 10.742 4.637 1 96.44 70 TRP A C 1
ATOM 543 O O . TRP A 1 70 ? -12.148 10.305 4.121 1 96.44 70 TRP A O 1
ATOM 553 N N . ALA A 1 71 ? -10.016 10.859 3.957 1 98 71 ALA A N 1
ATOM 554 C CA . ALA A 1 71 ? -9.875 10.375 2.586 1 98 71 ALA A CA 1
ATOM 555 C C . ALA A 1 71 ? -10.227 8.898 2.486 1 98 71 ALA A C 1
ATOM 557 O O . ALA A 1 71 ? -10.914 8.477 1.549 1 98 71 ALA A O 1
ATOM 558 N N . LEU A 1 72 ? -9.742 8.117 3.434 1 96.62 72 LEU A N 1
ATOM 559 C CA . LEU A 1 72 ? -10.07 6.695 3.465 1 96.62 72 LEU A CA 1
ATOM 560 C C . LEU A 1 72 ? -11.578 6.488 3.521 1 96.62 72 LEU A C 1
ATOM 562 O O . LEU A 1 72 ? -12.125 5.684 2.766 1 96.62 72 LEU A O 1
ATOM 566 N N . GLY A 1 73 ? -12.219 7.191 4.398 1 95.56 73 GLY A N 1
ATOM 567 C CA . GLY A 1 73 ? -13.672 7.121 4.457 1 95.56 73 GLY A CA 1
ATOM 568 C C . GLY A 1 73 ? -14.344 7.539 3.162 1 95.56 73 GLY A C 1
ATOM 569 O O . GLY A 1 73 ? -15.289 6.895 2.705 1 95.56 73 GLY A O 1
ATOM 570 N N . SER A 1 74 ? -13.875 8.562 2.588 1 96.44 74 SER A N 1
ATOM 571 C CA . SER A 1 74 ? -14.438 9.102 1.353 1 96.44 74 SER A CA 1
ATOM 572 C C . SER A 1 74 ? -14.305 8.102 0.207 1 96.44 74 SER A C 1
ATOM 574 O O . SER A 1 74 ? -15.141 8.07 -0.695 1 96.44 74 SER A O 1
ATOM 576 N N . LEU A 1 75 ? -13.344 7.289 0.25 1 94.25 75 LEU A N 1
ATOM 577 C CA . LEU A 1 75 ? -13.07 6.316 -0.802 1 94.25 75 LEU A CA 1
ATOM 578 C C . LEU A 1 75 ? -13.742 4.984 -0.497 1 94.25 75 LEU A C 1
ATOM 580 O O . LEU A 1 75 ? -13.578 4.016 -1.238 1 94.25 75 LEU A O 1
ATOM 584 N N . GLY A 1 76 ? -14.445 4.949 0.612 1 92.25 76 GLY A N 1
ATOM 585 C CA . GLY A 1 76 ? -15.18 3.74 0.946 1 92.25 76 GLY A CA 1
ATOM 586 C C . GLY A 1 76 ? -14.344 2.715 1.683 1 92.25 76 GLY A C 1
ATOM 587 O O . GLY A 1 76 ? -14.703 1.537 1.741 1 92.25 76 GLY A O 1
ATOM 588 N N . LEU A 1 77 ? -13.219 3.113 2.213 1 92.81 77 LEU A N 1
ATOM 589 C CA . LEU A 1 77 ? -12.328 2.254 2.986 1 92.81 77 LEU A CA 1
ATOM 590 C C . LEU A 1 77 ? -12.547 2.455 4.484 1 92.81 77 LEU A C 1
ATOM 592 O O . LEU A 1 77 ? -11.594 2.695 5.227 1 92.81 77 LEU A O 1
ATOM 596 N N . ASP A 1 78 ? -13.734 2.225 4.824 1 91.06 78 ASP A N 1
ATOM 597 C CA . ASP A 1 78 ? -14.164 2.531 6.184 1 91.06 78 ASP A CA 1
ATOM 598 C C . ASP A 1 78 ? -13.398 1.691 7.203 1 91.06 78 ASP A C 1
ATOM 600 O O . ASP A 1 78 ? -13.078 2.168 8.297 1 91.06 78 ASP A O 1
ATOM 604 N N . HIS A 1 79 ? -13.195 0.502 6.82 1 87.88 79 HIS A N 1
ATOM 605 C CA . HIS A 1 79 ? -12.445 -0.356 7.73 1 87.88 79 HIS A CA 1
ATOM 606 C C . HIS A 1 79 ? -11.055 0.207 7.996 1 87.88 79 HIS A C 1
ATOM 608 O O . HIS A 1 79 ? -10.625 0.276 9.148 1 87.88 79 HIS A O 1
ATOM 614 N N . HIS A 1 80 ? -10.477 0.614 6.973 1 89.56 80 HIS A N 1
ATOM 615 C CA . HIS A 1 80 ? -9.156 1.213 7.117 1 89.56 80 HIS A CA 1
ATOM 616 C C . HIS A 1 80 ? -9.227 2.539 7.867 1 89.56 80 HIS A C 1
ATOM 618 O O . HIS A 1 80 ? -8.352 2.852 8.672 1 89.56 80 HIS A O 1
ATOM 624 N N . ALA A 1 81 ? -10.219 3.277 7.551 1 92.12 81 ALA A N 1
ATOM 625 C CA . ALA A 1 81 ? -10.398 4.566 8.211 1 92.12 81 ALA A CA 1
ATOM 626 C C . ALA A 1 81 ? -10.508 4.398 9.727 1 92.12 81 ALA A C 1
ATOM 628 O O . ALA A 1 81 ? -9.883 5.141 10.484 1 92.12 81 ALA A O 1
ATOM 629 N N . GLU A 1 82 ? -11.25 3.438 10.109 1 88.06 82 GLU A N 1
ATOM 630 C CA . GLU A 1 82 ? -11.469 3.186 11.531 1 88.06 82 GLU A CA 1
ATOM 631 C C . GLU A 1 82 ? -10.18 2.734 12.211 1 88.06 82 GLU A C 1
ATOM 633 O O . GLU A 1 82 ? -9.852 3.203 13.305 1 88.06 82 GLU A O 1
ATOM 638 N N . ALA A 1 83 ? -9.562 1.83 11.633 1 81.88 83 ALA A N 1
ATOM 639 C CA . ALA A 1 83 ? -8.32 1.307 12.195 1 81.88 83 ALA A CA 1
ATOM 640 C C . ALA A 1 83 ? -7.273 2.406 12.32 1 81.88 83 ALA A C 1
ATOM 642 O O . ALA A 1 83 ? -6.613 2.529 13.352 1 81.88 83 ALA A O 1
ATOM 643 N N . THR A 1 84 ? -7.18 3.137 11.273 1 85.69 84 THR A N 1
ATOM 644 C CA . THR A 1 84 ? -6.23 4.246 11.258 1 85.69 84 THR A CA 1
ATOM 645 C C . THR A 1 84 ? -6.621 5.301 12.289 1 85.69 84 THR A C 1
ATOM 647 O O . THR A 1 84 ? -5.754 5.891 12.938 1 85.69 84 THR A O 1
ATOM 650 N N . GLY A 1 85 ? -7.859 5.52 12.43 1 86.62 85 GLY A N 1
ATOM 651 C CA . GLY A 1 85 ? -8.328 6.449 13.445 1 86.62 85 GLY A CA 1
ATOM 652 C C . GLY A 1 85 ? -7.949 6.039 14.852 1 86.62 85 GLY A C 1
ATOM 653 O O . GLY A 1 85 ? -7.574 6.883 15.672 1 86.62 85 GLY A O 1
ATOM 654 N N . ARG A 1 86 ? -8.016 4.84 15.094 1 82.94 86 ARG A N 1
ATOM 655 C CA . ARG A 1 86 ? -7.633 4.328 16.406 1 82.94 86 ARG A CA 1
ATOM 656 C C . ARG A 1 86 ? -6.145 4.547 16.656 1 82.94 86 ARG A C 1
ATOM 658 O O . ARG A 1 86 ? -5.75 4.941 17.766 1 82.94 86 ARG A O 1
ATOM 665 N N . TYR A 1 87 ? -5.477 4.25 15.672 1 77 87 TYR A N 1
ATOM 666 C CA . TYR A 1 87 ? -4.039 4.488 15.773 1 77 87 TYR A CA 1
ATOM 667 C C . TYR A 1 87 ? -3.75 5.961 16.047 1 77 87 TYR A C 1
ATOM 669 O O . TYR A 1 87 ? -2.951 6.293 16.922 1 77 87 TYR A O 1
ATOM 677 N N . LEU A 1 88 ? -4.426 6.797 15.219 1 82.12 88 LEU A N 1
ATOM 678 C CA . LEU A 1 88 ? -4.211 8.234 15.344 1 82.12 88 LEU A CA 1
ATOM 679 C C . LEU A 1 88 ? -4.586 8.719 16.75 1 82.12 88 LEU A C 1
ATOM 681 O O . LEU A 1 88 ? -3.9 9.562 17.328 1 82.12 88 LEU A O 1
ATOM 685 N N . TYR A 1 89 ? -5.578 8.156 17.172 1 82 89 TYR A N 1
ATOM 686 C CA . TYR A 1 89 ? -6.023 8.531 18.516 1 82 89 TYR A CA 1
ATOM 687 C C . TYR A 1 89 ? -4.969 8.18 19.562 1 82 89 TYR A C 1
ATOM 689 O O . TYR A 1 89 ? -4.637 9 20.422 1 82 89 TYR A O 1
ATOM 697 N N . LYS A 1 90 ? -4.469 7.035 19.547 1 79.38 90 LYS A N 1
ATOM 698 C CA . LYS A 1 90 ? -3.449 6.594 20.5 1 79.38 90 LYS A CA 1
ATOM 699 C C . LYS A 1 90 ? -2.186 7.438 20.375 1 79.38 90 LYS A C 1
ATOM 701 O O . LYS A 1 90 ? -1.561 7.777 21.375 1 79.38 90 LYS A O 1
ATOM 706 N N . PHE A 1 91 ? -1.884 7.738 19.234 1 73.94 91 PHE A N 1
ATOM 707 C CA . PHE A 1 91 ? -0.708 8.562 18.969 1 73.94 91 PHE A CA 1
ATOM 708 C C . PHE A 1 91 ? -0.863 9.945 19.594 1 73.94 91 PHE A C 1
ATOM 710 O O . PHE A 1 91 ? 0.066 10.453 20.219 1 73.94 91 PHE A O 1
ATOM 717 N N . ARG A 1 92 ? -1.942 10.547 19.484 1 79.12 92 ARG A N 1
ATOM 718 C CA . ARG A 1 92 ? -2.182 11.898 19.984 1 79.12 92 ARG A CA 1
ATOM 719 C C . ARG A 1 92 ? -2.225 11.906 21.516 1 79.12 92 ARG A C 1
ATOM 721 O O . ARG A 1 92 ? -1.766 12.852 22.156 1 79.12 92 ARG A O 1
ATOM 728 N N . GLU A 1 93 ? -2.797 10.828 21.938 1 78.94 93 GLU A N 1
ATOM 729 C CA . GLU A 1 93 ? -2.816 10.719 23.391 1 78.94 93 GLU A CA 1
ATOM 730 C C . GLU A 1 93 ? -1.403 10.656 23.969 1 78.94 93 GLU A C 1
ATOM 732 O O . GLU A 1 93 ? -1.108 11.289 24.984 1 78.94 93 GLU A O 1
ATOM 737 N N . PHE A 1 94 ? -0.637 9.938 23.25 1 74 94 PHE A N 1
ATOM 738 C CA . PHE A 1 94 ? 0.746 9.781 23.688 1 74 94 PHE A CA 1
ATOM 739 C C . PHE A 1 94 ? 1.5 11.102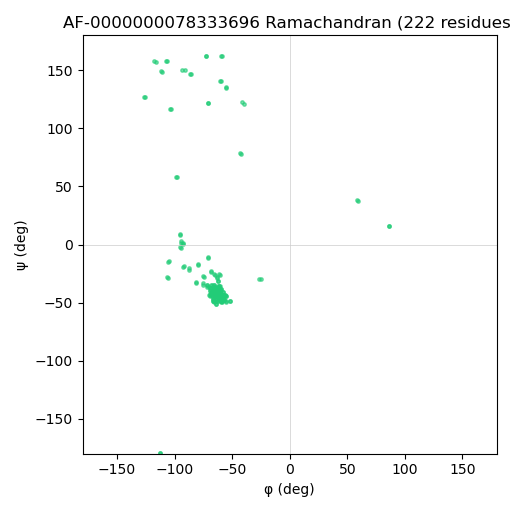 23.562 1 74 94 PHE A C 1
ATOM 741 O O . PHE A 1 94 ? 2.27 11.469 24.453 1 74 94 PHE A O 1
ATOM 748 N N . GLU A 1 95 ? 1.299 11.781 22.453 1 73.75 95 GLU A N 1
ATOM 749 C CA . GLU A 1 95 ? 1.974 13.055 22.234 1 73.75 95 GLU A CA 1
ATOM 750 C C . GLU A 1 95 ? 1.512 14.102 23.25 1 73.75 95 GLU A C 1
ATOM 752 O O . GLU A 1 95 ? 2.303 14.938 23.688 1 73.75 95 GLU A O 1
ATOM 757 N N . ARG A 1 96 ? 0.263 14.039 23.531 1 75.38 96 ARG A N 1
ATOM 758 C CA . ARG A 1 96 ? -0.266 14.953 24.531 1 75.38 96 ARG A CA 1
ATOM 759 C C . ARG A 1 96 ? 0.358 14.68 25.906 1 75.38 96 ARG A C 1
ATOM 761 O O . ARG A 1 96 ? 0.694 15.609 26.641 1 75.38 96 ARG A O 1
ATOM 768 N N . GLU A 1 97 ? 0.494 13.43 26.203 1 75.62 97 GLU A N 1
ATOM 769 C CA . GLU A 1 97 ? 1.102 13.047 27.469 1 75.62 97 GLU A CA 1
ATOM 770 C C . GLU A 1 97 ? 2.568 13.461 27.531 1 75.62 97 GLU A C 1
ATOM 772 O O . GLU A 1 97 ? 3.049 13.922 28.562 1 75.62 97 GLU A O 1
ATOM 777 N N . ARG A 1 98 ? 3.223 13.281 26.5 1 74.69 98 ARG A N 1
ATOM 778 C CA . ARG A 1 98 ? 4.629 13.664 26.422 1 74.69 98 ARG A CA 1
ATOM 779 C C . ARG A 1 98 ? 4.797 15.172 26.547 1 74.69 98 ARG A C 1
ATOM 781 O O . ARG A 1 98 ? 5.684 15.648 27.25 1 74.69 98 ARG A O 1
ATOM 788 N N . ALA A 1 99 ? 3.9 15.883 25.891 1 74.94 99 ALA A N 1
ATOM 789 C CA . ALA A 1 99 ? 3.932 17.344 25.984 1 74.94 99 ALA A CA 1
ATOM 790 C C . ALA A 1 99 ? 3.633 17.812 27.406 1 74.94 99 ALA A C 1
ATOM 792 O O . ALA A 1 99 ? 4.262 18.734 27.906 1 74.94 99 ALA A O 1
ATOM 793 N N . ASN A 1 100 ? 2.744 17.109 28.016 1 75.12 100 ASN A N 1
ATOM 794 C CA . ASN A 1 100 ? 2.377 17.438 29.391 1 75.12 100 ASN A CA 1
ATOM 795 C C . ASN A 1 100 ? 3.486 17.078 30.375 1 75.12 100 ASN A C 1
ATOM 797 O O . ASN A 1 100 ? 3.689 17.781 31.375 1 75.12 100 ASN A O 1
ATOM 801 N N . GLN A 1 101 ? 4.16 16.016 30.078 1 72.38 101 GLN A N 1
ATOM 802 C CA . GLN A 1 101 ? 5.277 15.609 30.922 1 72.38 101 GLN A CA 1
ATOM 803 C C . GLN A 1 101 ? 6.445 16.578 30.797 1 72.38 101 GLN A C 1
ATOM 805 O O . GLN A 1 101 ? 7.074 16.938 31.797 1 72.38 101 GLN A O 1
ATOM 810 N N . SER A 1 102 ? 6.68 16.953 29.578 1 73.06 102 SER A N 1
ATOM 811 C CA . SER A 1 102 ? 7.762 17.906 29.359 1 73.06 102 SER A CA 1
ATOM 812 C C . SER A 1 102 ? 7.449 19.25 30 1 73.06 102 SER A C 1
ATOM 814 O O . SER A 1 102 ? 8.336 19.906 30.547 1 73.06 102 SER A O 1
ATOM 816 N N . LYS A 1 103 ? 6.211 19.812 29.969 1 75.62 103 LYS A N 1
ATOM 817 C CA . LYS A 1 103 ? 5.793 21.062 30.594 1 75.62 103 LYS A CA 1
ATOM 818 C C . LYS A 1 103 ? 5.855 20.969 32.125 1 75.62 103 LYS A C 1
ATOM 820 O O . LYS A 1 103 ? 6.223 21.922 32.781 1 75.62 103 LYS A O 1
ATOM 825 N N . ALA A 1 104 ? 5.559 19.844 32.656 1 74.69 104 ALA A N 1
ATOM 826 C CA . ALA A 1 104 ? 5.574 19.641 34.094 1 74.69 104 ALA A CA 1
ATOM 827 C C . ALA A 1 104 ? 6.996 19.672 34.625 1 74.69 104 ALA A C 1
ATOM 829 O O . ALA A 1 104 ? 7.25 20.25 35.688 1 74.69 104 ALA A O 1
ATOM 830 N N . ILE A 1 105 ? 7.887 19.109 33.906 1 72.75 105 ILE A N 1
ATOM 831 C CA . ILE A 1 105 ? 9.281 19.062 34.312 1 72.75 105 ILE A CA 1
ATOM 832 C C . ILE A 1 105 ? 9.867 20.469 34.312 1 72.75 105 ILE A C 1
ATOM 834 O O . ILE A 1 105 ? 10.586 20.859 35.25 1 72.75 105 ILE A O 1
ATOM 838 N N . THR A 1 106 ? 9.555 21.359 33.375 1 71.62 106 THR A N 1
ATOM 839 C CA . THR A 1 106 ? 10.062 22.719 33.25 1 71.62 106 THR A CA 1
ATOM 840 C C . THR A 1 106 ? 9.414 23.625 34.281 1 71.62 106 THR A C 1
ATOM 842 O O . THR A 1 106 ? 10.062 24.516 34.844 1 71.62 106 THR A O 1
ATOM 845 N N . ALA A 1 107 ? 8.125 23.422 34.625 1 77.56 107 ALA A N 1
ATOM 846 C CA . ALA A 1 107 ? 7.43 24.203 35.656 1 77.56 107 ALA A CA 1
ATOM 847 C C . ALA A 1 107 ? 7.977 23.922 37.031 1 77.56 107 ALA A C 1
ATOM 849 O O . ALA A 1 107 ? 8.055 24.812 37.875 1 77.56 107 ALA A O 1
ATOM 850 N N . GLY A 1 108 ? 8.305 22.672 37.188 1 66.56 108 GLY A N 1
ATOM 851 C CA . GLY A 1 108 ? 8.852 22.297 38.5 1 66.56 108 GLY A CA 1
ATOM 852 C C . GLY A 1 108 ? 10.227 22.891 38.75 1 66.56 108 GLY A C 1
ATOM 853 O O . GLY A 1 108 ? 10.57 23.203 39.906 1 66.56 108 GLY A O 1
ATOM 854 N N . ARG A 1 109 ? 11.016 23.25 37.781 1 73.56 109 ARG A N 1
ATOM 855 C CA . ARG A 1 109 ? 12.352 23.812 37.938 1 73.56 109 ARG A CA 1
ATOM 856 C C . ARG A 1 109 ? 12.297 25.297 38.25 1 73.56 109 ARG A C 1
ATOM 858 O O . ARG A 1 109 ? 13.133 25.812 39 1 73.56 109 ARG A O 1
ATOM 865 N N . GLU A 1 110 ? 11.352 25.938 37.75 1 70.88 110 GLU A N 1
ATOM 866 C CA . GLU A 1 110 ? 11.234 27.375 37.969 1 70.88 110 GLU A CA 1
ATOM 867 C C . GLU A 1 110 ? 10.742 27.688 39.375 1 70.88 110 GLU A C 1
ATOM 869 O O . GLU A 1 110 ? 11.102 28.719 39.938 1 70.88 110 GLU A O 1
ATOM 874 N N . GLN A 1 111 ? 9.992 26.766 39.969 1 70.56 111 GLN A N 1
ATOM 875 C CA . GLN A 1 111 ? 9.5 27.031 41.312 1 70.56 111 GLN A CA 1
ATOM 876 C C . GLN A 1 111 ? 10.586 26.766 42.344 1 70.56 111 GLN A C 1
ATOM 878 O O . GLN A 1 111 ? 10.508 27.281 43.469 1 70.56 111 GLN A O 1
ATOM 883 N N . LYS A 1 112 ? 11.555 26.062 41.969 1 67.88 112 LYS A N 1
ATOM 884 C CA . LYS A 1 112 ? 12.602 25.766 42.938 1 67.88 112 LYS A CA 1
ATOM 885 C C . LYS A 1 112 ? 13.719 26.797 42.875 1 67.88 112 LYS A C 1
ATOM 887 O O . LYS A 1 112 ? 14.57 26.844 43.781 1 67.88 112 LYS A O 1
ATOM 892 N N . ASP A 1 113 ? 13.727 27.516 41.719 1 56.97 113 ASP A N 1
ATOM 893 C CA . ASP A 1 113 ? 14.75 28.562 41.719 1 56.97 113 ASP A CA 1
ATOM 894 C C . ASP A 1 113 ? 14.203 29.859 42.281 1 56.97 113 ASP A C 1
ATOM 896 O O . ASP A 1 113 ? 14.93 30.609 42.938 1 56.97 113 ASP A O 1
ATOM 900 N N . MET B 1 1 ? 11.984 -13.547 16.984 1 25.44 1 MET B N 1
ATOM 901 C CA . MET B 1 1 ? 11.281 -12.344 17.406 1 25.44 1 MET B CA 1
ATOM 902 C C . MET B 1 1 ? 10.945 -11.461 16.203 1 25.44 1 MET B C 1
ATOM 904 O O . MET B 1 1 ? 11.852 -10.945 15.547 1 25.44 1 MET B O 1
ATOM 908 N N . VAL B 1 2 ? 10.164 -11.773 15.32 1 37.22 2 VAL B N 1
ATOM 909 C CA . VAL B 1 2 ? 9.898 -11.062 14.078 1 37.22 2 VAL B CA 1
ATOM 910 C C . VAL B 1 2 ? 9.797 -9.562 14.352 1 37.22 2 VAL B C 1
ATOM 912 O O . VAL B 1 2 ? 8.969 -9.125 15.148 1 37.22 2 VAL B O 1
ATOM 915 N N . GLU B 1 3 ? 10.805 -8.68 14.539 1 42.62 3 GLU B N 1
ATOM 916 C CA . GLU B 1 3 ? 10.898 -7.293 14.992 1 42.62 3 GLU B CA 1
ATOM 917 C C . GLU B 1 3 ? 9.781 -6.441 14.406 1 42.62 3 GLU B C 1
ATOM 919 O O . GLU B 1 3 ? 9.297 -6.711 13.305 1 42.62 3 GLU B O 1
ATOM 924 N N . GLU B 1 4 ? 8.922 -5.77 15.164 1 44.72 4 GLU B N 1
ATOM 925 C CA . GLU B 1 4 ? 7.832 -4.828 14.914 1 44.72 4 GLU B CA 1
ATOM 926 C C . GLU B 1 4 ? 8.039 -4.078 13.602 1 44.72 4 GLU B C 1
ATOM 928 O O . GLU B 1 4 ? 7.07 -3.76 12.906 1 44.72 4 GLU B O 1
ATOM 933 N N . HIS B 1 5 ? 9.383 -3.865 13.188 1 52.03 5 HIS B N 1
ATOM 934 C CA . HIS B 1 5 ? 9.844 -3.139 12.008 1 52.03 5 HIS B CA 1
ATOM 935 C C . HIS B 1 5 ? 9.547 -3.914 10.727 1 52.03 5 HIS B C 1
ATOM 937 O O . HIS B 1 5 ? 9.391 -3.318 9.656 1 52.03 5 HIS B O 1
ATOM 943 N N . ASP B 1 6 ? 9.125 -5.223 11.031 1 65.94 6 ASP B N 1
ATOM 944 C CA . ASP B 1 6 ? 9.078 -6.121 9.883 1 65.94 6 ASP B CA 1
ATOM 945 C C . ASP B 1 6 ? 7.676 -6.176 9.281 1 65.94 6 ASP B C 1
ATOM 947 O O . ASP B 1 6 ? 7.484 -6.691 8.18 1 65.94 6 ASP B O 1
ATOM 951 N N . ARG B 1 7 ? 6.848 -5.477 9.914 1 87.25 7 ARG B N 1
ATOM 952 C CA . ARG B 1 7 ? 5.477 -5.68 9.461 1 87.25 7 ARG B CA 1
ATOM 953 C C . ARG B 1 7 ? 4.984 -4.492 8.641 1 87.25 7 ARG B C 1
ATOM 955 O O . ARG B 1 7 ? 4.008 -4.605 7.898 1 87.25 7 ARG B O 1
ATOM 962 N N . LEU B 1 8 ? 5.672 -3.49 8.742 1 94.12 8 LEU B N 1
ATOM 963 C CA . LEU B 1 8 ? 5.227 -2.273 8.078 1 94.12 8 LEU B CA 1
ATOM 964 C C . LEU B 1 8 ? 6.148 -1.92 6.914 1 94.12 8 LEU B C 1
ATOM 966 O O . LEU B 1 8 ? 7.348 -2.209 6.953 1 94.12 8 LEU B O 1
ATOM 970 N N . LEU B 1 9 ? 5.504 -1.325 5.977 1 96.88 9 LEU B N 1
ATOM 971 C CA . LEU B 1 9 ? 6.316 -0.739 4.918 1 96.88 9 LEU B CA 1
ATOM 972 C C . LEU B 1 9 ? 7.27 0.311 5.48 1 96.88 9 LEU B C 1
ATOM 974 O O . LEU B 1 9 ? 6.902 1.068 6.383 1 96.88 9 LEU B O 1
ATOM 978 N N . PRO B 1 10 ? 8.547 0.325 4.914 1 95.5 10 PRO B N 1
ATOM 979 C CA . PRO B 1 10 ? 9.406 1.431 5.344 1 95.5 10 PRO B CA 1
ATOM 980 C C . PRO B 1 10 ? 8.766 2.799 5.109 1 95.5 10 PRO B C 1
ATOM 982 O O . PRO B 1 10 ? 8.297 3.082 4.004 1 95.5 10 PRO B O 1
ATOM 985 N N . ILE B 1 11 ? 8.844 3.637 6.062 1 95.69 11 ILE B N 1
ATOM 986 C CA . ILE B 1 11 ? 8.141 4.914 6.062 1 95.69 11 ILE B CA 1
ATOM 987 C C . ILE B 1 11 ? 8.727 5.824 4.98 1 95.69 11 ILE B C 1
ATOM 989 O O . ILE B 1 11 ? 8 6.617 4.375 1 95.69 11 ILE B O 1
ATOM 993 N N . ALA B 1 12 ? 10.102 5.699 4.773 1 95.81 12 ALA B N 1
ATOM 994 C CA . ALA B 1 12 ? 10.75 6.523 3.754 1 95.81 12 ALA B CA 1
ATOM 995 C C . ALA B 1 12 ? 10.188 6.223 2.369 1 95.81 12 ALA B C 1
ATOM 997 O O . ALA B 1 12 ? 10.039 7.125 1.541 1 95.81 12 ALA B O 1
ATOM 998 N N . ASN B 1 13 ? 9.859 5.012 2.121 1 96.06 13 ASN B N 1
ATOM 999 C CA . ASN B 1 13 ? 9.281 4.625 0.838 1 96.06 13 ASN B CA 1
ATOM 1000 C C . ASN B 1 13 ? 7.867 5.172 0.673 1 96.06 13 ASN B C 1
ATOM 1002 O O . ASN B 1 13 ? 7.492 5.625 -0.412 1 96.06 13 ASN B O 1
ATOM 1006 N N . VAL B 1 14 ? 7.051 5.078 1.714 1 97.31 14 VAL B N 1
ATOM 1007 C CA . VAL B 1 14 ? 5.691 5.613 1.719 1 97.31 14 VAL B CA 1
ATOM 1008 C C . VAL B 1 14 ? 5.734 7.121 1.47 1 97.31 14 VAL B C 1
ATOM 1010 O O . VAL B 1 14 ? 5.016 7.633 0.607 1 97.31 14 VAL B O 1
ATOM 1013 N N . GLY B 1 15 ? 6.586 7.793 2.225 1 96.88 15 GLY B N 1
ATOM 1014 C CA . GLY B 1 15 ? 6.73 9.234 2.068 1 96.88 15 GLY B CA 1
ATOM 1015 C C . GLY B 1 15 ? 7.125 9.641 0.662 1 96.88 15 GLY B C 1
ATOM 1016 O O . GLY B 1 15 ? 6.656 10.664 0.154 1 96.88 15 GLY B O 1
ATOM 1017 N N . ARG B 1 16 ? 8.016 8.891 0.085 1 96.12 16 ARG B N 1
ATOM 1018 C CA . ARG B 1 16 ? 8.453 9.172 -1.275 1 96.12 16 ARG B CA 1
ATOM 1019 C C . ARG B 1 16 ? 7.285 9.133 -2.252 1 96.12 16 ARG B C 1
ATOM 1021 O O . ARG B 1 16 ? 7.141 10.023 -3.092 1 96.12 16 ARG B O 1
ATOM 1028 N N . ILE B 1 17 ? 6.449 8.117 -2.178 1 97.06 17 ILE B N 1
ATOM 1029 C CA . ILE B 1 17 ? 5.297 7.992 -3.061 1 97.06 17 ILE B CA 1
ATOM 1030 C C . ILE B 1 17 ? 4.324 9.141 -2.811 1 97.06 17 ILE B C 1
ATOM 1032 O O . ILE B 1 17 ? 3.799 9.734 -3.758 1 97.06 17 ILE B O 1
ATOM 1036 N N . MET B 1 18 ? 4.09 9.453 -1.567 1 97.56 18 MET B N 1
ATOM 1037 C CA . MET B 1 18 ? 3.168 10.539 -1.233 1 97.56 18 MET B CA 1
ATOM 1038 C C . MET B 1 18 ? 3.656 11.867 -1.802 1 97.56 18 MET B C 1
ATOM 1040 O O . MET B 1 18 ? 2.877 12.617 -2.385 1 97.56 18 MET B O 1
ATOM 1044 N N . LYS B 1 19 ? 4.863 12.156 -1.636 1 96.44 19 LYS B N 1
ATOM 1045 C CA . LYS B 1 19 ? 5.438 13.43 -2.061 1 96.44 19 LYS B CA 1
ATOM 1046 C C . LYS B 1 19 ? 5.301 13.617 -3.568 1 96.44 19 LYS B C 1
ATOM 1048 O O . LYS B 1 19 ? 5.117 14.734 -4.043 1 96.44 19 LYS B O 1
ATOM 1053 N N . GLN B 1 20 ? 5.41 12.57 -4.266 1 95.25 20 GLN B N 1
ATOM 1054 C CA . GLN B 1 20 ? 5.344 12.633 -5.723 1 95.25 20 GLN B CA 1
ATOM 1055 C C . GLN B 1 20 ? 3.959 13.062 -6.195 1 95.25 20 GLN B C 1
ATOM 1057 O O . GLN B 1 20 ? 3.807 13.57 -7.305 1 95.25 20 GLN B O 1
ATOM 1062 N N . ILE B 1 21 ? 2.996 12.828 -5.426 1 93.88 21 ILE B N 1
ATOM 1063 C CA . ILE B 1 21 ? 1.605 13.086 -5.789 1 93.88 21 ILE B CA 1
ATOM 1064 C C . ILE B 1 21 ? 1.239 14.523 -5.445 1 93.88 21 ILE B C 1
ATOM 1066 O O . ILE B 1 21 ? 0.293 15.086 -6.004 1 93.88 21 ILE B O 1
ATOM 1070 N N . LEU B 1 22 ? 1.958 15.086 -4.57 1 95.5 22 LEU B N 1
ATOM 1071 C CA . LEU B 1 22 ? 1.593 16.375 -4.004 1 95.5 22 LEU B CA 1
ATOM 1072 C C . LEU B 1 22 ? 2.217 17.516 -4.805 1 95.5 22 LEU B C 1
ATOM 1074 O O . LEU B 1 22 ? 3.277 17.344 -5.406 1 95.5 22 LEU B O 1
ATOM 1078 N N . PRO B 1 23 ? 1.463 18.703 -4.797 1 92.88 23 PRO B N 1
ATOM 1079 C CA . PRO B 1 23 ? 2.125 19.891 -5.344 1 92.88 23 PRO B CA 1
ATOM 1080 C C . PRO B 1 23 ? 3.404 20.25 -4.59 1 92.88 23 PRO B C 1
ATOM 1082 O O . PRO B 1 23 ? 3.602 19.812 -3.453 1 92.88 23 PRO B O 1
ATOM 1085 N N . ALA B 1 24 ? 4.254 21.062 -5.203 1 91.5 24 ALA B N 1
ATOM 1086 C CA . ALA B 1 24 ? 5.586 21.375 -4.691 1 91.5 24 ALA B CA 1
ATOM 1087 C C . ALA B 1 24 ? 5.504 22.078 -3.342 1 91.5 24 ALA B C 1
ATOM 1089 O O . ALA B 1 24 ? 6.375 21.906 -2.488 1 91.5 24 ALA B O 1
ATOM 1090 N N . ASN B 1 25 ? 4.48 22.844 -3.104 1 92.94 25 ASN B N 1
ATOM 1091 C CA . ASN B 1 25 ? 4.402 23.656 -1.896 1 92.94 25 ASN B CA 1
ATOM 1092 C C . ASN B 1 25 ? 3.637 22.938 -0.785 1 92.94 25 ASN B C 1
ATOM 1094 O O . ASN B 1 25 ? 3.469 23.484 0.307 1 92.94 25 ASN B O 1
ATOM 1098 N N . ALA B 1 26 ? 3.242 21.719 -1.08 1 95.75 26 ALA B N 1
ATOM 1099 C CA . ALA B 1 26 ? 2.471 21 -0.08 1 95.75 26 ALA B CA 1
ATOM 1100 C C . ALA B 1 26 ? 3.389 20.266 0.897 1 95.75 26 ALA B C 1
ATOM 1102 O O . ALA B 1 26 ? 4.5 19.859 0.537 1 95.75 26 ALA B O 1
ATOM 1103 N N . LYS B 1 27 ? 2.945 20.172 2.162 1 97.31 27 LYS B N 1
ATOM 1104 C CA . LYS B 1 27 ? 3.656 19.453 3.219 1 97.31 27 LYS B CA 1
ATOM 1105 C C . LYS B 1 27 ? 2.842 18.266 3.723 1 97.31 27 LYS B C 1
ATOM 1107 O O . LYS B 1 27 ? 1.623 18.219 3.543 1 97.31 27 LYS B O 1
ATOM 1112 N N . ILE B 1 28 ? 3.576 17.359 4.285 1 98.06 28 ILE B N 1
ATOM 1113 C CA . ILE B 1 28 ? 2.969 16.172 4.875 1 98.06 28 ILE B CA 1
ATOM 1114 C C . ILE B 1 28 ? 3.426 16.031 6.324 1 98.06 28 ILE B C 1
ATOM 1116 O O . ILE B 1 28 ? 4.625 16.062 6.609 1 98.06 28 ILE B O 1
ATOM 1120 N N . SER B 1 29 ? 2.473 15.906 7.16 1 96.12 29 SER B N 1
ATOM 1121 C CA . SER B 1 29 ? 2.836 15.734 8.562 1 96.12 29 SER B CA 1
ATOM 1122 C C . SER B 1 29 ? 3.404 14.336 8.812 1 96.12 29 SER B C 1
ATOM 1124 O O . SER B 1 29 ? 3.197 13.422 8.016 1 96.12 29 SER B O 1
ATOM 1126 N N . LYS B 1 30 ? 4.109 14.188 9.961 1 92.94 30 LYS B N 1
ATOM 1127 C CA . LYS B 1 30 ? 4.613 12.883 10.375 1 92.94 30 LYS B CA 1
ATOM 1128 C C . LYS B 1 30 ? 3.467 11.898 10.602 1 92.94 30 LYS B C 1
ATOM 1130 O O . LYS B 1 30 ? 3.547 10.742 10.188 1 92.94 30 LYS B O 1
ATOM 1135 N N . GLU B 1 31 ? 2.457 12.297 11.148 1 91.88 31 GLU B N 1
ATOM 1136 C CA . GLU B 1 31 ? 1.305 11.453 11.438 1 91.88 31 GLU B CA 1
ATOM 1137 C C . GLU B 1 31 ? 0.627 10.977 10.156 1 91.88 31 GLU B C 1
ATOM 1139 O O . GLU B 1 31 ? 0.147 9.836 10.086 1 91.88 31 GLU B O 1
ATOM 1144 N N . ALA B 1 32 ? 0.561 11.867 9.227 1 95.69 32 ALA B N 1
ATOM 1145 C CA . ALA B 1 32 ? -0.037 11.492 7.949 1 95.69 32 ALA B CA 1
ATOM 1146 C C . ALA B 1 32 ? 0.754 10.367 7.281 1 95.69 32 ALA B C 1
ATOM 1148 O O . ALA B 1 32 ? 0.175 9.391 6.805 1 95.69 32 ALA B O 1
ATOM 1149 N N . LYS B 1 33 ? 2.016 10.508 7.277 1 95.75 33 LYS B N 1
ATOM 1150 C CA . LYS B 1 33 ? 2.873 9.477 6.699 1 95.75 33 LYS B CA 1
ATOM 1151 C C . LYS B 1 33 ? 2.697 8.148 7.43 1 95.75 33 LYS B C 1
ATOM 1153 O O . LYS B 1 33 ? 2.6 7.09 6.797 1 95.75 33 LYS B O 1
ATOM 1158 N N . GLU B 1 34 ? 2.686 8.242 8.695 1 92.94 34 GLU B N 1
ATOM 1159 C CA . GLU B 1 34 ? 2.547 7.035 9.508 1 92.94 34 GLU B CA 1
ATOM 1160 C C . GLU B 1 34 ? 1.182 6.387 9.297 1 92.94 34 GLU B C 1
ATOM 1162 O O . GLU B 1 34 ? 1.062 5.16 9.328 1 92.94 34 GLU B O 1
ATOM 1167 N N . THR B 1 35 ? 0.193 7.191 9.133 1 93.31 35 THR B N 1
ATOM 1168 C CA . THR B 1 35 ? -1.151 6.68 8.883 1 93.31 35 THR B CA 1
ATOM 1169 C C . THR B 1 35 ? -1.211 5.922 7.562 1 93.31 35 THR B C 1
ATOM 1171 O O . THR B 1 35 ? -1.769 4.828 7.492 1 93.31 35 THR B O 1
ATOM 1174 N N . ILE B 1 36 ? -0.667 6.492 6.504 1 96.94 36 ILE B N 1
ATOM 1175 C CA . ILE B 1 36 ? -0.633 5.828 5.207 1 96.94 36 ILE B CA 1
ATOM 1176 C C . ILE B 1 36 ? 0.232 4.574 5.293 1 96.94 36 ILE B C 1
ATOM 1178 O O . ILE B 1 36 ? -0.082 3.551 4.676 1 96.94 36 ILE B O 1
ATOM 1182 N N . GLN B 1 37 ? 1.324 4.699 6.051 1 95.38 37 GLN B N 1
ATOM 1183 C CA . GLN B 1 37 ? 2.186 3.537 6.246 1 95.38 37 GLN B CA 1
ATOM 1184 C C . GLN B 1 37 ? 1.396 2.355 6.805 1 95.38 37 GLN B C 1
ATOM 1186 O O . GLN B 1 37 ? 1.491 1.239 6.289 1 95.38 37 GLN B O 1
ATOM 1191 N N . GLU B 1 38 ? 0.664 2.562 7.785 1 92.38 38 GLU B N 1
ATOM 1192 C CA . GLU B 1 38 ? -0.144 1.528 8.422 1 92.38 38 GLU B CA 1
ATOM 1193 C C . GLU B 1 38 ? -1.212 0.995 7.473 1 92.38 38 GLU B C 1
ATOM 1195 O O . GLU B 1 38 ? -1.333 -0.217 7.285 1 92.38 38 GLU B O 1
ATOM 1200 N N . CYS B 1 39 ? -1.982 1.868 6.867 1 93.38 39 CYS B N 1
ATOM 1201 C CA . CYS B 1 39 ? -3.1 1.445 6.031 1 93.38 39 CYS B CA 1
ATOM 1202 C C . CYS B 1 39 ? -2.605 0.704 4.793 1 93.38 39 CYS B C 1
ATOM 1204 O O . CYS B 1 39 ? -3.191 -0.302 4.391 1 93.38 39 CYS B O 1
ATOM 1206 N N . ALA B 1 40 ? -1.503 1.179 4.184 1 96.44 40 ALA B N 1
ATOM 1207 C CA . ALA B 1 40 ? -0.962 0.524 2.996 1 96.44 40 ALA B CA 1
ATOM 1208 C C . ALA B 1 40 ? -0.41 -0.858 3.336 1 96.44 40 ALA B C 1
ATOM 1210 O O . ALA B 1 40 ? -0.57 -1.804 2.561 1 96.44 40 ALA B O 1
ATOM 1211 N N . SER B 1 41 ? 0.28 -0.968 4.492 1 95.12 41 SER B N 1
ATOM 1212 C CA . SER B 1 41 ? 0.774 -2.268 4.934 1 95.12 41 SER B CA 1
ATOM 1213 C C . SER B 1 41 ? -0.374 -3.238 5.188 1 95.12 41 SER B C 1
ATOM 1215 O O . SER B 1 41 ? -0.3 -4.41 4.809 1 95.12 41 SER B O 1
ATOM 1217 N N . GLU B 1 42 ? -1.389 -2.842 5.789 1 93.69 42 GLU B N 1
ATOM 1218 C CA . GLU B 1 42 ? -2.574 -3.66 6.027 1 93.69 42 GLU B CA 1
ATOM 1219 C C . GLU B 1 42 ? -3.242 -4.059 4.715 1 93.69 42 GLU B C 1
ATOM 1221 O O . GLU B 1 42 ? -3.729 -5.184 4.578 1 93.69 42 GLU B O 1
ATOM 1226 N N . PHE B 1 43 ? -3.338 -3.064 3.816 1 95.44 43 PHE B N 1
ATOM 1227 C CA . PHE B 1 43 ? -3.889 -3.324 2.492 1 95.44 43 PHE B CA 1
ATOM 1228 C C . PHE B 1 43 ? -3.184 -4.504 1.834 1 95.44 43 PHE B C 1
ATOM 1230 O O . PHE B 1 43 ? -3.834 -5.434 1.351 1 95.44 43 PHE B O 1
ATOM 1237 N N . ILE B 1 44 ? -1.87 -4.504 1.845 1 97.44 44 ILE B N 1
ATOM 1238 C CA . ILE B 1 44 ? -1.081 -5.59 1.277 1 97.44 44 ILE B CA 1
ATOM 1239 C C . ILE B 1 44 ? -1.411 -6.898 1.998 1 97.44 44 ILE B C 1
ATOM 1241 O O . ILE B 1 44 ? -1.647 -7.922 1.356 1 97.44 44 ILE B O 1
ATOM 1245 N N . SER B 1 45 ? -1.423 -6.836 3.295 1 95.69 45 SER B N 1
ATOM 1246 C CA . SER B 1 45 ? -1.673 -8.031 4.098 1 95.69 45 SER B CA 1
ATOM 1247 C C . SER B 1 45 ? -3.057 -8.609 3.812 1 95.69 45 SER B C 1
ATOM 1249 O O . SER B 1 45 ? -3.205 -9.82 3.631 1 95.69 45 SER B O 1
ATOM 1251 N N . PHE B 1 46 ? -4.051 -7.805 3.711 1 95.31 46 PHE B N 1
ATOM 1252 C CA . PHE B 1 46 ? -5.426 -8.25 3.521 1 95.31 46 PHE B CA 1
ATOM 1253 C C . PHE B 1 46 ? -5.594 -8.922 2.162 1 95.31 46 PHE B C 1
ATOM 1255 O O . PHE B 1 46 ? -6.203 -9.992 2.062 1 95.31 46 PHE B O 1
ATOM 1262 N N . VAL B 1 47 ? -5.117 -8.273 1.188 1 97.56 47 VAL B N 1
ATOM 1263 C CA . VAL B 1 47 ? -5.223 -8.844 -0.151 1 97.56 47 VAL B CA 1
ATOM 1264 C C . VAL B 1 47 ? -4.461 -10.164 -0.212 1 97.56 47 VAL B C 1
ATOM 1266 O O . VAL B 1 47 ? -4.945 -11.141 -0.794 1 97.56 47 VAL B O 1
ATOM 1269 N N . THR B 1 48 ? -3.264 -10.188 0.375 1 98.12 48 THR B N 1
ATOM 1270 C CA . THR B 1 48 ? -2.43 -11.383 0.357 1 98.12 48 THR B CA 1
ATOM 1271 C C . THR B 1 48 ? -3.121 -12.539 1.078 1 98.12 48 THR B C 1
ATOM 1273 O O . THR B 1 48 ? -3.121 -13.672 0.592 1 98.12 48 THR B O 1
ATOM 1276 N N . VAL B 1 49 ? -3.682 -12.258 2.195 1 97.5 49 VAL B N 1
ATOM 1277 C CA . VAL B 1 49 ? -4.387 -13.281 2.963 1 97.5 49 VAL B CA 1
ATOM 1278 C C . VAL B 1 49 ? -5.543 -13.844 2.141 1 97.5 49 VAL B C 1
ATOM 1280 O O . VAL B 1 49 ? -5.715 -15.062 2.043 1 97.5 49 VAL B O 1
ATOM 1283 N N . GLU B 1 50 ? -6.312 -12.992 1.555 1 98.12 50 GLU B N 1
ATOM 1284 C CA . GLU B 1 50 ? -7.457 -13.391 0.737 1 98.12 50 GLU B CA 1
ATOM 1285 C C . GLU B 1 50 ? -7.016 -14.25 -0.444 1 98.12 50 GLU B C 1
ATOM 1287 O O . GLU B 1 50 ? -7.633 -15.273 -0.738 1 98.12 50 GLU B O 1
ATOM 1292 N N . ALA B 1 51 ? -6.016 -13.82 -1.112 1 98.31 51 ALA B N 1
ATOM 1293 C CA . ALA B 1 51 ? -5.48 -14.562 -2.252 1 98.31 51 ALA B CA 1
ATOM 1294 C C . ALA B 1 51 ? -4.93 -15.914 -1.818 1 98.31 51 ALA B C 1
ATOM 1296 O O . ALA B 1 51 ? -5.148 -16.922 -2.49 1 98.31 51 ALA B O 1
ATOM 1297 N N . SER B 1 52 ? -4.242 -15.883 -0.74 1 98 52 SER B N 1
ATOM 1298 C CA . SER B 1 52 ? -3.646 -17.109 -0.211 1 98 52 SER B CA 1
ATOM 1299 C C . SER B 1 52 ? -4.719 -18.125 0.171 1 98 52 SER B C 1
ATOM 1301 O O . SER B 1 52 ? -4.559 -19.328 -0.071 1 98 52 SER B O 1
ATOM 1303 N N . ASP B 1 53 ? -5.754 -17.672 0.81 1 97.44 53 ASP B N 1
ATOM 1304 C CA . ASP B 1 53 ? -6.863 -18.531 1.192 1 97.44 53 ASP B CA 1
ATOM 1305 C C . ASP B 1 53 ? -7.477 -19.219 -0.031 1 97.44 53 ASP B C 1
ATOM 1307 O O . ASP B 1 53 ? -7.773 -20.406 0.001 1 97.44 53 ASP B O 1
ATOM 1311 N N . LYS B 1 54 ? -7.703 -18.453 -1.057 1 97 54 LYS B N 1
ATOM 1312 C CA . LYS B 1 54 ? -8.219 -19.016 -2.305 1 97 54 LYS B CA 1
ATOM 1313 C C . LYS B 1 54 ? -7.27 -20.062 -2.865 1 97 54 LYS B C 1
ATOM 1315 O O . LYS B 1 54 ? -7.707 -21.141 -3.279 1 97 54 LYS B O 1
ATOM 1320 N N . CYS B 1 55 ? -6.051 -19.672 -2.9 1 96.69 55 CYS B N 1
ATOM 1321 C CA . CYS B 1 55 ? -5.023 -20.578 -3.398 1 96.69 55 CYS B CA 1
ATOM 1322 C C . CYS B 1 55 ? -5.027 -21.891 -2.615 1 96.69 55 CYS B C 1
ATOM 1324 O O . CYS B 1 55 ? -4.938 -22.969 -3.201 1 96.69 55 CYS B O 1
ATOM 1326 N N . HIS B 1 56 ? -5.141 -21.844 -1.336 1 95.69 56 HIS B N 1
ATOM 1327 C CA . HIS B 1 56 ? -5.152 -23 -0.455 1 95.69 56 HIS B CA 1
ATOM 1328 C C . HIS B 1 56 ? -6.391 -23.859 -0.691 1 95.69 56 HIS B C 1
ATOM 1330 O O . HIS B 1 56 ? -6.301 -25.094 -0.747 1 95.69 56 HIS B O 1
ATOM 1336 N N . LYS B 1 57 ? -7.484 -23.234 -0.824 1 97.06 57 LYS B N 1
ATOM 1337 C CA . LYS B 1 57 ? -8.734 -23.953 -1.073 1 97.06 57 LYS B CA 1
ATOM 1338 C C . LYS B 1 57 ? -8.672 -24.734 -2.383 1 97.06 57 LYS B C 1
ATOM 1340 O O . LYS B 1 57 ? -9.312 -25.781 -2.523 1 97.06 57 LYS B O 1
ATOM 1345 N N . GLU B 1 58 ? -7.84 -24.266 -3.275 1 97.81 58 GLU B N 1
ATOM 1346 C CA . GLU B 1 58 ? -7.691 -24.906 -4.578 1 97.81 58 GLU B CA 1
ATOM 1347 C C . GLU B 1 58 ? -6.52 -25.875 -4.582 1 97.81 58 GLU B C 1
ATOM 1349 O O . GLU B 1 58 ? -6.145 -26.406 -5.629 1 97.81 58 GLU B O 1
ATOM 1354 N N . ASN B 1 59 ? -5.918 -26.172 -3.535 1 96.81 59 ASN B N 1
ATOM 1355 C CA . ASN B 1 59 ? -4.812 -27.109 -3.326 1 96.81 59 ASN B CA 1
ATOM 1356 C C . ASN B 1 59 ? -3.594 -26.719 -4.164 1 96.81 59 ASN B C 1
ATOM 1358 O O . ASN B 1 59 ? -2.963 -27.578 -4.773 1 96.81 59 ASN B O 1
ATOM 1362 N N . ARG B 1 60 ? -3.396 -25.484 -4.258 1 96.88 60 ARG B N 1
ATOM 1363 C CA . ARG B 1 60 ? -2.205 -24.938 -4.906 1 96.88 60 ARG B CA 1
ATOM 1364 C C . ARG B 1 60 ? -1.233 -24.375 -3.879 1 96.88 60 ARG B C 1
ATOM 1366 O O . ARG B 1 60 ? -1.632 -24.016 -2.768 1 96.88 60 ARG B O 1
ATOM 1373 N N . LYS B 1 61 ? -0.019 -24.312 -4.324 1 95.88 61 LYS B N 1
ATOM 1374 C CA . LYS B 1 61 ? 1.012 -23.859 -3.395 1 95.88 61 LYS B CA 1
ATOM 1375 C C . LYS B 1 61 ? 1.47 -22.453 -3.732 1 95.88 61 LYS B C 1
ATOM 1377 O O . LYS B 1 61 ? 1.95 -21.719 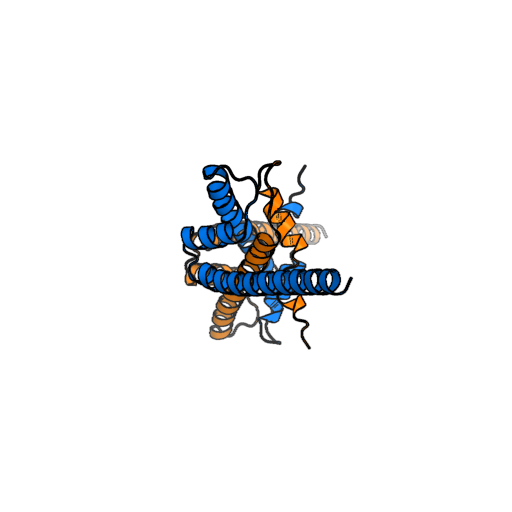-2.861 1 95.88 61 LYS B O 1
ATOM 1382 N N . THR B 1 62 ? 1.374 -22.078 -5.023 1 98 62 THR B N 1
ATOM 1383 C CA . THR B 1 62 ? 1.894 -20.812 -5.492 1 98 62 THR B CA 1
ATOM 1384 C C . THR B 1 62 ? 0.757 -19.812 -5.719 1 98 62 THR B C 1
ATOM 1386 O O . THR B 1 62 ? -0.138 -20.062 -6.527 1 98 62 THR B O 1
ATOM 1389 N N . VAL B 1 63 ? 0.779 -18.703 -4.918 1 98 63 VAL B N 1
ATOM 1390 C CA . VAL B 1 63 ? -0.121 -17.578 -5.164 1 98 63 VAL B CA 1
ATOM 1391 C C . VAL B 1 63 ? 0.302 -16.844 -6.434 1 98 63 VAL B C 1
ATOM 1393 O O . VAL B 1 63 ? 1.44 -16.391 -6.543 1 98 63 VAL B O 1
ATOM 1396 N N . ASN B 1 64 ? -0.568 -16.75 -7.363 1 95.81 64 ASN B N 1
ATOM 1397 C CA . ASN B 1 64 ? -0.227 -16.125 -8.633 1 95.81 64 ASN B CA 1
ATOM 1398 C C . ASN B 1 64 ? -0.986 -14.812 -8.836 1 95.81 64 ASN B C 1
ATOM 1400 O O . ASN B 1 64 ? -1.688 -14.359 -7.93 1 95.81 64 ASN B O 1
ATOM 1404 N N . GLY B 1 65 ? -0.752 -14.18 -9.961 1 95.38 65 GLY B N 1
ATOM 1405 C CA . GLY B 1 65 ? -1.361 -12.891 -10.25 1 95.38 65 GLY B CA 1
ATOM 1406 C C . GLY B 1 65 ? -2.877 -12.945 -10.297 1 95.38 65 GLY B C 1
ATOM 1407 O O . GLY B 1 65 ? -3.551 -12.008 -9.852 1 95.38 65 GLY B O 1
ATOM 1408 N N . ASP B 1 66 ? -3.365 -14.07 -10.844 1 94.81 66 ASP B N 1
ATOM 1409 C CA . ASP B 1 66 ? -4.816 -14.219 -10.93 1 94.81 66 ASP B CA 1
ATOM 1410 C C . ASP B 1 66 ? -5.441 -14.281 -9.539 1 94.81 66 ASP B C 1
ATOM 1412 O O . ASP B 1 66 ? -6.555 -13.789 -9.328 1 94.81 66 ASP B O 1
ATOM 1416 N N . ASP B 1 67 ? -4.762 -14.906 -8.664 1 97.19 67 ASP B N 1
ATOM 1417 C CA . ASP B 1 67 ? -5.242 -14.969 -7.285 1 97.19 67 ASP B CA 1
ATOM 1418 C C . ASP B 1 67 ? -5.371 -13.57 -6.684 1 97.19 67 ASP B C 1
ATOM 1420 O O . ASP B 1 67 ? -6.328 -13.281 -5.965 1 97.19 67 ASP B O 1
ATOM 1424 N N . ILE B 1 68 ? -4.387 -12.75 -6.984 1 97.56 68 ILE B N 1
ATOM 1425 C CA . ILE B 1 68 ? -4.387 -11.398 -6.453 1 97.56 68 ILE B CA 1
ATOM 1426 C C . ILE B 1 68 ? -5.543 -10.602 -7.062 1 97.56 68 ILE B C 1
ATOM 1428 O O . ILE B 1 68 ? -6.273 -9.914 -6.348 1 97.56 68 ILE B O 1
ATOM 1432 N N . CYS B 1 69 ? -5.723 -10.672 -8.344 1 95.44 69 CYS B N 1
ATOM 1433 C CA . CYS B 1 69 ? -6.812 -9.969 -9.008 1 95.44 69 CYS B CA 1
ATOM 1434 C C . CYS B 1 69 ? -8.164 -10.398 -8.438 1 95.44 69 CYS B C 1
ATOM 1436 O O . CYS B 1 69 ? -9.031 -9.562 -8.195 1 95.44 69 CYS B O 1
ATOM 1438 N N . TRP B 1 70 ? -8.297 -11.633 -8.297 1 96.62 70 TRP B N 1
ATOM 1439 C CA . TRP B 1 70 ? -9.523 -12.156 -7.715 1 96.62 70 TRP B CA 1
ATOM 1440 C C . TRP B 1 70 ? -9.742 -11.609 -6.309 1 96.62 70 TRP B C 1
ATOM 1442 O O . TRP B 1 70 ? -10.859 -11.227 -5.949 1 96.62 70 TRP B O 1
ATOM 1452 N N . ALA B 1 71 ? -8.734 -11.672 -5.48 1 98.06 71 ALA B N 1
ATOM 1453 C CA . ALA B 1 71 ? -8.82 -11.188 -4.105 1 98.06 71 ALA B CA 1
ATOM 1454 C C . ALA B 1 71 ? -9.266 -9.727 -4.062 1 98.06 71 ALA B C 1
ATOM 1456 O O . ALA B 1 71 ? -10.109 -9.352 -3.24 1 98.06 71 ALA B O 1
ATOM 1457 N N . LEU B 1 72 ? -8.688 -8.914 -4.922 1 96.69 72 LEU B N 1
ATOM 1458 C CA . LEU B 1 72 ? -9.086 -7.516 -5.004 1 96.69 72 LEU B CA 1
ATOM 1459 C C . LEU B 1 72 ? -10.578 -7.387 -5.285 1 96.69 72 LEU B C 1
ATOM 1461 O O . LEU B 1 72 ? -11.281 -6.617 -4.621 1 96.69 72 LEU B O 1
ATOM 1465 N N . GLY B 1 73 ? -11.055 -8.117 -6.25 1 95.75 73 GLY B N 1
ATOM 1466 C CA . GLY B 1 73 ? -12.484 -8.125 -6.523 1 95.75 73 GLY B CA 1
ATOM 1467 C C . GLY B 1 73 ? -13.32 -8.586 -5.34 1 95.75 73 GLY B C 1
ATOM 1468 O O . GLY B 1 73 ? -14.352 -7.996 -5.031 1 95.75 73 GLY B O 1
ATOM 1469 N N . SER B 1 74 ? -12.883 -9.586 -4.703 1 96.5 74 SER B N 1
ATOM 1470 C CA . SER B 1 74 ? -13.594 -10.156 -3.562 1 96.5 74 SER B CA 1
ATOM 1471 C C . SER B 1 74 ? -13.688 -9.164 -2.412 1 96.5 74 SER B C 1
ATOM 1473 O O . SER B 1 74 ? -14.648 -9.172 -1.646 1 96.5 74 SER B O 1
ATOM 1475 N N . LEU B 1 75 ? -12.766 -8.305 -2.316 1 94.31 75 LEU B N 1
ATOM 1476 C CA . LEU B 1 75 ? -12.703 -7.328 -1.236 1 94.31 75 LEU B CA 1
ATOM 1477 C C . LEU B 1 75 ? -13.398 -6.031 -1.637 1 94.31 75 LEU B C 1
ATOM 1479 O O . LEU B 1 75 ? -13.406 -5.062 -0.875 1 94.31 75 LEU B O 1
ATOM 1483 N N . GLY B 1 76 ? -13.914 -6.012 -2.828 1 92.25 76 GLY B N 1
ATOM 1484 C CA . GLY B 1 76 ? -14.664 -4.84 -3.27 1 92.25 76 GLY B CA 1
ATOM 1485 C C . GLY B 1 76 ? -13.781 -3.764 -3.873 1 92.25 76 GLY B C 1
ATOM 1486 O O . GLY B 1 76 ? -14.195 -2.607 -3.984 1 92.25 76 GLY B O 1
ATOM 1487 N N . LEU B 1 77 ? -12.562 -4.102 -4.223 1 92.94 77 LEU B N 1
ATOM 1488 C CA . LEU B 1 77 ? -11.617 -3.191 -4.863 1 92.94 77 LEU B CA 1
ATOM 1489 C C . LEU B 1 77 ? -11.602 -3.395 -6.375 1 92.94 77 LEU B C 1
ATOM 1491 O O . LEU B 1 77 ? -10.539 -3.58 -6.969 1 92.94 77 LEU B O 1
ATOM 1495 N N . ASP B 1 78 ? -12.758 -3.215 -6.887 1 91.5 78 ASP B N 1
ATOM 1496 C CA . ASP B 1 78 ? -12.961 -3.535 -8.297 1 91.5 78 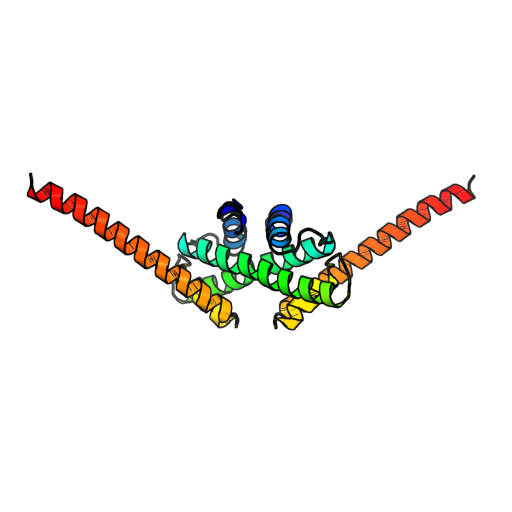ASP B CA 1
ATOM 1497 C C . ASP B 1 78 ? -12.102 -2.654 -9.195 1 91.5 78 ASP B C 1
ATOM 1499 O O . ASP B 1 78 ? -11.602 -3.107 -10.227 1 91.5 78 ASP B O 1
ATOM 1503 N N . HIS B 1 79 ? -12.031 -1.449 -8.789 1 88.25 79 HIS B N 1
ATOM 1504 C CA . HIS B 1 79 ? -11.195 -0.552 -9.578 1 88.25 79 HIS B CA 1
ATOM 1505 C C . HIS B 1 79 ? -9.758 -1.047 -9.641 1 88.25 79 HIS B C 1
ATOM 1507 O O . HIS B 1 79 ? -9.156 -1.09 -10.719 1 88.25 79 HIS B O 1
ATOM 1513 N N . HIS B 1 80 ? -9.305 -1.438 -8.539 1 90 80 HIS B N 1
ATOM 1514 C CA . HIS B 1 80 ? -7.945 -1.97 -8.492 1 90 80 HIS B CA 1
ATOM 1515 C C . HIS B 1 80 ? -7.844 -3.293 -9.242 1 90 80 HIS B C 1
ATOM 1517 O O . HIS B 1 80 ? -6.84 -3.561 -9.906 1 90 80 HIS B O 1
ATOM 1523 N N . ALA B 1 81 ? -8.836 -4.07 -9.062 1 92.62 81 ALA B N 1
ATOM 1524 C CA . ALA B 1 81 ? -8.844 -5.363 -9.742 1 92.62 81 ALA B CA 1
ATOM 1525 C C . ALA B 1 81 ? -8.742 -5.191 -11.25 1 92.62 81 ALA B C 1
ATOM 1527 O O . ALA B 1 81 ? -7.977 -5.891 -11.914 1 92.62 81 ALA B O 1
ATOM 1528 N N . GLU B 1 82 ? -9.484 -4.277 -11.758 1 88.69 82 GLU B N 1
ATOM 1529 C CA . GLU B 1 82 ? -9.5 -4.027 -13.195 1 88.69 82 GLU B CA 1
ATOM 1530 C C . GLU B 1 82 ? -8.148 -3.506 -13.68 1 88.69 82 GLU B C 1
ATOM 1532 O O . GLU B 1 82 ? -7.641 -3.951 -14.711 1 88.69 82 GLU B O 1
ATOM 1537 N N . ALA B 1 83 ? -7.672 -2.566 -13.023 1 82.56 83 ALA B N 1
ATOM 1538 C CA . ALA B 1 83 ? -6.387 -1.98 -13.391 1 82.56 83 ALA B CA 1
ATOM 1539 C C . ALA B 1 83 ? -5.273 -3.027 -13.359 1 82.56 83 ALA B C 1
ATOM 1541 O O . ALA B 1 83 ? -4.461 -3.109 -14.281 1 82.56 83 ALA B O 1
ATOM 1542 N N . THR B 1 84 ? -5.312 -3.76 -12.305 1 86.38 84 THR B N 1
ATOM 1543 C CA . THR B 1 84 ? -4.324 -4.82 -12.148 1 86.38 84 THR B CA 1
ATOM 1544 C C . THR B 1 84 ? -4.492 -5.883 -13.234 1 86.38 84 THR B C 1
ATOM 1546 O O . THR B 1 84 ? -3.508 -6.422 -13.742 1 86.38 84 THR B O 1
ATOM 1549 N N . GLY B 1 85 ? -5.68 -6.184 -13.555 1 87.25 85 GLY B N 1
ATOM 1550 C CA . GLY B 1 85 ? -5.938 -7.129 -14.625 1 87.25 85 GLY B CA 1
ATOM 1551 C C . GLY B 1 85 ? -5.371 -6.688 -15.961 1 87.25 85 GLY B C 1
ATOM 1552 O O . GLY B 1 85 ? -4.832 -7.504 -16.719 1 87.25 85 GLY B O 1
ATOM 1553 N N . ARG B 1 86 ? -5.461 -5.488 -16.203 1 83.62 86 ARG B N 1
ATOM 1554 C CA . ARG B 1 86 ? -4.914 -4.945 -17.438 1 83.62 86 ARG B CA 1
ATOM 1555 C C . ARG B 1 86 ? -3.395 -5.082 -17.484 1 83.62 86 ARG B C 1
ATOM 1557 O O . ARG B 1 86 ? -2.822 -5.449 -18.5 1 83.62 86 ARG B O 1
ATOM 1564 N N . TYR B 1 87 ? -2.898 -4.754 -16.391 1 77.44 87 TYR B N 1
ATOM 1565 C CA . TYR B 1 87 ? -1.453 -4.914 -16.266 1 77.44 87 TYR B CA 1
ATOM 1566 C C . TYR B 1 87 ? -1.047 -6.367 -16.484 1 77.44 87 TYR B C 1
ATOM 1568 O O . TYR B 1 87 ? -0.105 -6.648 -17.234 1 77.44 87 TYR B O 1
ATOM 1576 N N . LEU B 1 88 ? -1.802 -7.242 -15.781 1 82.62 88 LEU B N 1
ATOM 1577 C CA . LEU B 1 88 ? -1.488 -8.664 -15.883 1 82.62 88 LEU B CA 1
ATOM 1578 C C . LEU B 1 88 ? -1.617 -9.148 -17.328 1 82.62 88 LEU B C 1
ATOM 1580 O O . LEU B 1 88 ? -0.807 -9.953 -17.781 1 82.62 88 LEU B O 1
ATOM 1584 N N . TYR B 1 89 ? -2.561 -8.641 -17.891 1 82.44 89 TYR B N 1
ATOM 1585 C CA . TYR B 1 89 ? -2.77 -9.023 -19.297 1 82.44 89 TYR B CA 1
ATOM 1586 C C . TYR B 1 89 ? -1.585 -8.602 -20.156 1 82.44 89 TYR B C 1
ATOM 1588 O O . TYR B 1 89 ? -1.075 -9.398 -20.938 1 82.44 89 TYR B O 1
ATOM 1596 N N . LYS B 1 90 ? -1.15 -7.438 -20.062 1 79.81 90 LYS B N 1
ATOM 1597 C CA . LYS B 1 90 ? -0.018 -6.934 -20.844 1 79.81 90 LYS B CA 1
ATOM 1598 C C . LYS B 1 90 ? 1.255 -7.711 -20.516 1 79.81 90 LYS B C 1
ATOM 1600 O O . LYS B 1 90 ? 2.049 -8.008 -21.422 1 79.81 90 LYS B O 1
ATOM 1605 N N . PHE B 1 91 ? 1.395 -8.008 -19.359 1 74.5 91 PHE B N 1
ATOM 1606 C CA . PHE B 1 91 ? 2.557 -8.766 -18.906 1 74.5 91 PHE B CA 1
ATOM 1607 C C . PHE B 1 91 ? 2.58 -10.148 -19.547 1 74.5 91 PHE B C 1
ATOM 1609 O O . PHE B 1 91 ? 3.625 -10.602 -20.016 1 74.5 91 PHE B O 1
ATOM 1616 N N . ARG B 1 92 ? 1.539 -10.812 -19.594 1 79.56 92 ARG B N 1
ATOM 1617 C CA . ARG B 1 92 ? 1.461 -12.164 -20.141 1 79.56 92 ARG B CA 1
ATOM 1618 C C . ARG B 1 92 ? 1.662 -12.156 -21.656 1 79.56 92 ARG B C 1
ATOM 1620 O O . ARG B 1 92 ? 2.275 -13.07 -22.203 1 79.56 92 ARG B O 1
ATOM 1627 N N . GLU B 1 93 ? 1.096 -11.117 -22.156 1 79.62 93 GLU B N 1
ATOM 1628 C CA . GLU B 1 93 ? 1.299 -10.992 -23.594 1 79.62 93 GLU B CA 1
ATOM 1629 C C . GLU B 1 93 ? 2.779 -10.844 -23.938 1 79.62 93 GLU B C 1
ATOM 1631 O O . GLU B 1 93 ? 3.27 -11.445 -24.891 1 79.62 93 GLU B O 1
ATOM 1636 N N . PHE B 1 94 ? 3.379 -10.078 -23.109 1 74.69 94 PHE B N 1
ATOM 1637 C CA . PHE B 1 94 ? 4.801 -9.836 -23.312 1 74.69 94 PHE B CA 1
ATOM 1638 C C . PHE B 1 94 ? 5.605 -11.109 -23.078 1 74.69 94 PHE B C 1
ATOM 1640 O O . PHE B 1 94 ? 6.527 -11.422 -23.844 1 74.69 94 PHE B O 1
ATOM 1647 N N . GLU B 1 95 ? 5.266 -11.812 -22.016 1 74.25 95 GLU B N 1
ATOM 1648 C CA . GLU B 1 95 ? 5.973 -13.047 -21.703 1 74.25 95 GLU B CA 1
ATOM 1649 C C . GLU B 1 95 ? 5.738 -14.109 -22.781 1 74.25 95 GLU B C 1
ATOM 1651 O O . GLU B 1 95 ? 6.637 -14.891 -23.094 1 74.25 95 GLU B O 1
ATOM 1656 N N . ARG B 1 96 ? 4.559 -14.117 -23.25 1 76.19 96 ARG B N 1
ATOM 1657 C CA . ARG B 1 96 ? 4.254 -15.047 -24.328 1 76.19 96 ARG B CA 1
ATOM 1658 C C . ARG B 1 96 ? 5.066 -14.719 -25.578 1 76.19 96 ARG B C 1
ATOM 1660 O O . ARG B 1 96 ? 5.574 -15.617 -26.25 1 76.19 96 ARG B O 1
ATOM 1667 N N . GLU B 1 97 ? 5.164 -13.453 -25.844 1 76.44 97 GLU B N 1
ATOM 1668 C CA . GLU B 1 97 ? 5.941 -13.016 -27 1 76.44 97 GLU B CA 1
ATOM 1669 C C . GLU B 1 97 ? 7.422 -13.344 -26.812 1 76.44 97 GLU B C 1
ATOM 1671 O O . GLU B 1 97 ? 8.086 -13.758 -27.766 1 76.44 97 GLU B O 1
ATOM 1676 N N . ARG B 1 98 ? 7.891 -13.141 -25.688 1 75.19 98 ARG B N 1
ATOM 1677 C CA . ARG B 1 98 ? 9.289 -13.438 -25.391 1 75.19 98 ARG B CA 1
ATOM 1678 C C . ARG B 1 98 ? 9.562 -14.938 -25.484 1 75.19 98 ARG B C 1
ATOM 1680 O O . ARG B 1 98 ? 10.578 -15.352 -26.047 1 75.19 98 ARG B O 1
ATOM 1687 N N . ALA B 1 99 ? 8.625 -15.711 -25 1 75.56 99 ALA B N 1
ATOM 1688 C CA . ALA B 1 99 ? 8.766 -17.156 -25.094 1 75.56 99 ALA B CA 1
ATOM 1689 C C . ALA B 1 99 ? 8.727 -17.625 -26.547 1 75.56 99 ALA B C 1
ATOM 1691 O O . ALA B 1 99 ? 9.484 -18.516 -26.938 1 75.56 99 ALA B O 1
ATOM 1692 N N . ASN B 1 100 ? 7.906 -16.969 -27.297 1 76.31 100 ASN B N 1
ATOM 1693 C CA . ASN B 1 100 ? 7.781 -17.312 -28.703 1 76.31 100 ASN B CA 1
ATOM 1694 C C . ASN B 1 100 ? 9.008 -16.875 -29.5 1 76.31 100 ASN B C 1
ATOM 1696 O O . ASN B 1 100 ? 9.414 -17.547 -30.438 1 76.31 100 ASN B O 1
ATOM 1700 N N . GLN B 1 101 ? 9.562 -15.742 -29.094 1 72.56 101 GLN B N 1
ATOM 1701 C CA . GLN B 1 101 ? 10.773 -15.266 -29.75 1 72.56 101 GLN B CA 1
ATOM 1702 C C . GLN B 1 101 ? 11.961 -16.172 -29.438 1 72.56 101 GLN B C 1
ATOM 1704 O O . GLN B 1 101 ? 12.758 -16.469 -30.328 1 72.56 101 GLN B O 1
ATOM 1709 N N . SER B 1 102 ? 12.016 -16.547 -28.203 1 73.44 102 SER B N 1
ATOM 1710 C CA . SER B 1 102 ? 13.102 -17.438 -27.812 1 73.44 102 SER B CA 1
ATOM 1711 C C . SER B 1 102 ? 12.984 -18.797 -28.5 1 73.44 102 SER B C 1
ATOM 1713 O O . SER B 1 102 ? 13.984 -19.391 -28.906 1 73.44 102 SER B O 1
ATOM 1715 N N . LYS B 1 103 ? 11.789 -19.422 -28.672 1 74.94 103 LYS B N 1
ATOM 1716 C CA . LYS B 1 103 ? 11.547 -20.688 -29.375 1 74.94 103 LYS B CA 1
ATOM 1717 C C . LYS B 1 103 ? 11.844 -20.547 -30.859 1 74.94 103 LYS B C 1
ATOM 1719 O O . LYS B 1 103 ? 12.367 -21.469 -31.484 1 74.94 103 LYS B O 1
ATOM 1724 N N . ALA B 1 104 ? 11.578 -19.422 -31.406 1 75.31 104 ALA B N 1
ATOM 1725 C CA . ALA B 1 104 ? 11.805 -19.188 -32.812 1 75.31 104 ALA B CA 1
ATOM 1726 C C . ALA B 1 104 ? 13.297 -19.141 -33.125 1 75.31 104 ALA B C 1
ATOM 1728 O O . ALA B 1 104 ? 13.742 -19.672 -34.156 1 75.31 104 ALA B O 1
ATOM 1729 N N . ILE B 1 105 ? 14.031 -18.547 -32.281 1 72.75 105 ILE B N 1
ATOM 1730 C CA . ILE B 1 105 ? 15.469 -18.422 -32.469 1 72.75 105 ILE B CA 1
ATOM 1731 C C . ILE B 1 105 ? 16.125 -19.797 -32.375 1 72.75 105 ILE B C 1
ATOM 1733 O O . ILE B 1 105 ? 17 -20.125 -33.188 1 72.75 105 ILE B O 1
ATOM 1737 N N . THR B 1 106 ? 15.711 -20.703 -31.5 1 71.94 106 THR B N 1
ATOM 1738 C CA . THR B 1 106 ? 16.266 -22.031 -31.312 1 71.94 106 THR B CA 1
ATOM 1739 C C . THR B 1 106 ? 15.844 -22.969 -32.438 1 71.94 106 THR B C 1
ATOM 1741 O O . THR B 1 106 ? 16.625 -23.812 -32.875 1 71.94 106 THR B O 1
ATOM 1744 N N . ALA B 1 107 ? 14.625 -22.797 -33 1 77.75 107 ALA B N 1
ATOM 1745 C CA . ALA B 1 107 ? 14.148 -23.609 -34.094 1 77.75 107 ALA B CA 1
ATOM 1746 C C . ALA B 1 107 ? 14.891 -23.266 -35.406 1 77.75 107 ALA B C 1
ATOM 1748 O O . ALA B 1 107 ? 15.148 -24.141 -36.219 1 77.75 107 ALA B O 1
ATOM 1749 N N . GLY B 1 108 ? 15.156 -21.984 -35.5 1 66.25 108 GLY B N 1
ATOM 1750 C CA . GLY B 1 108 ? 15.883 -21.562 -36.688 1 66.25 108 GLY B CA 1
ATOM 1751 C C . GLY B 1 108 ? 17.312 -22.062 -36.719 1 66.25 108 GLY B C 1
ATOM 1752 O O . GLY B 1 108 ? 17.844 -22.328 -37.812 1 66.25 108 GLY B O 1
ATOM 1753 N N . ARG B 1 109 ? 17.953 -22.406 -35.656 1 73.5 109 ARG B N 1
ATOM 1754 C CA . ARG B 1 109 ? 19.328 -22.875 -35.594 1 73.5 109 ARG B CA 1
ATOM 1755 C C . ARG B 1 109 ? 19.406 -24.359 -35.938 1 73.5 109 ARG B C 1
ATOM 1757 O O . ARG B 1 109 ? 20.375 -24.812 -36.531 1 73.5 109 ARG B O 1
ATOM 1764 N N . GLU B 1 110 ? 18.438 -25.062 -35.594 1 70.31 110 GLU B N 1
ATOM 1765 C CA . GLU B 1 110 ? 18.438 -26.516 -35.812 1 70.31 110 GLU B CA 1
ATOM 1766 C C . GLU B 1 110 ? 18.203 -26.828 -37.312 1 70.31 110 GLU B C 1
ATOM 1768 O O . GLU B 1 110 ? 18.703 -27.828 -37.812 1 70.31 110 GLU B O 1
ATOM 1773 N N . GLN B 1 111 ? 17.484 -25.906 -38 1 69.94 111 GLN B N 1
ATOM 1774 C CA . GLN B 1 111 ? 17.234 -26.172 -39.406 1 69.94 111 GLN B CA 1
ATOM 1775 C C . GLN B 1 111 ? 18.438 -25.828 -40.281 1 69.94 111 GLN B C 1
ATOM 1777 O O . GLN B 1 111 ? 18.578 -26.312 -41.406 1 69.94 111 GLN B O 1
ATOM 1782 N N . LYS B 1 112 ? 19.281 -25.094 -39.719 1 68.06 112 LYS B N 1
ATOM 1783 C CA . LYS B 1 112 ? 20.453 -24.719 -40.531 1 68.06 112 LYS B CA 1
ATOM 1784 C C . LYS B 1 112 ? 21.609 -25.688 -40.312 1 68.06 112 LYS B C 1
ATOM 1786 O O . LYS B 1 112 ? 22.594 -25.672 -41.062 1 68.06 112 LYS B O 1
ATOM 1791 N N . ASP B 1 113 ? 21.484 -26.391 -39.156 1 56.91 113 ASP B N 1
ATOM 1792 C CA . ASP B 1 113 ? 22.547 -27.375 -39 1 56.91 113 ASP B CA 1
ATOM 1793 C C . ASP B 1 113 ? 22.172 -28.703 -39.656 1 56.91 113 ASP B C 1
ATOM 1795 O O . ASP B 1 113 ? 23.031 -29.406 -40.188 1 56.91 113 ASP B O 1
#

Radius of gyration: 22.4 Å; Cα contacts (8 Å, |Δi|>4): 228; chains: 2; bounding box: 38×56×84 Å

Nearest PDB structures (foldseek):
  6y37-assembly1_B  TM=9.577E-01  e=6.491E-10  Aspergillus nidulans FGSC A4
  6y35-assembly1_B  TM=9.616E-01  e=7.357E-10  Aspergillus fumigatus A1163
  6r0m-assembly2_C  TM=9.169E-01  e=2.537E-10  Arabidopsis thaliana
  7cvo-assembly1_G-2  TM=8.962E-01  e=9.451E-10  Arabidopsis thaliana
  7c9o-assembly1_B  TM=9.310E-01  e=1.768E-09  Oryza sativa Japonica Group

InterPro domains:
  IPR003958 Transcription factor CBF/NF-Y/archaeal histone domain [PF00808] (8-72)
  IPR009072 Histone-fold [G3DSA:1.10.20.10] (1-113)
  IPR009072 Histone-fold [SSF47113] (6-104)
  IPR027113 Transcription factor NFYB/HAP3 [PTHR11064] (2-100)